Protein AF-D8LWT4-F1 (afdb_monomer_lite)

Radius of gyration: 42.34 Å; chains: 1; bounding box: 99×81×114 Å

Sequence (234 aa):
MARPVEESMKFSLQSVKISTQIRKKMIDSAYLDNANLTSVTLTPNSRRPLVSTQPYGYVRDTSGLRSLAHHFELYFNRMNKLQESYIELQKQLKDEQQQVKSVSDCEVELRICFDSVPQIFFDSDFDLSDPVMFSVVLDPNEHFKVVSYKLTGYLDLVEVCLNEQISIQSDSLFAAIKQLQEFQVHVSETLQAIHGLSGSMQAIQSRHTIPPLLIPVYLRRIQNLRKVQKIVLF

Foldseek 3Di:
DDDDDDDDDDDDDDDDDDDPVVVVVVVPDPPCVPPPPPPPPPDPPPPDDDDDPDPDDDPPCCVVVVVVVVVVVVVVVVVVVVVVVVVVVVVVVVVVVVVPDPPVVLVVVLVVLVVLDPCLVVDPPDDCVPPVSVCVLDVVPDDPVVSVVVVVVNVVSVVVSVVSVCVSVVVVVVVVVVVVVVVVVVVVVVVVVVVVVVVVVVVCCVPPPVVVVCVVVVVVVVVVVVVVVVVVVD

Structure (mmCIF, N/CA/C/O backbone):
data_AF-D8LWT4-F1
#
_entry.id   AF-D8LWT4-F1
#
loop_
_atom_site.group_PDB
_atom_site.id
_atom_site.type_symbol
_atom_site.label_atom_id
_atom_site.label_alt_id
_atom_site.label_comp_id
_atom_site.label_asym_id
_atom_site.label_entity_id
_atom_site.label_seq_id
_atom_site.pdbx_PDB_ins_code
_atom_site.Cartn_x
_atom_site.Cartn_y
_atom_site.Cartn_z
_atom_site.occupancy
_atom_site.B_iso_or_equiv
_atom_site.auth_seq_id
_atom_site.auth_comp_id
_atom_site.auth_asym_id
_atom_site.auth_atom_id
_atom_site.pdbx_PDB_model_num
ATOM 1 N N . MET A 1 1 ? 48.916 58.985 45.952 1.00 39.97 1 MET A N 1
ATOM 2 C CA . MET A 1 1 ? 48.841 57.793 45.081 1.00 39.97 1 MET A CA 1
ATOM 3 C C . MET A 1 1 ? 47.532 57.074 45.363 1.00 39.97 1 MET A C 1
ATOM 5 O O . MET A 1 1 ? 47.392 56.513 46.439 1.00 39.97 1 MET A O 1
ATOM 9 N N . ALA A 1 2 ? 46.570 57.144 44.444 1.00 34.03 2 ALA A N 1
ATOM 10 C CA . ALA A 1 2 ? 45.296 56.429 44.526 1.00 34.03 2 ALA A CA 1
ATOM 11 C C . ALA A 1 2 ? 44.897 56.009 43.101 1.00 34.03 2 ALA A C 1
ATOM 13 O O . ALA A 1 2 ? 44.958 56.830 42.187 1.00 34.03 2 ALA A O 1
ATOM 14 N N . ARG A 1 3 ? 44.603 54.717 42.909 1.00 39.31 3 ARG A N 1
ATOM 15 C CA . ARG A 1 3 ? 44.255 54.097 41.618 1.00 39.31 3 ARG A CA 1
ATOM 16 C C . ARG A 1 3 ? 42.798 54.422 41.236 1.00 39.31 3 ARG A C 1
ATOM 18 O O . ARG A 1 3 ? 41.966 54.448 42.142 1.00 39.31 3 ARG A O 1
ATOM 25 N N . PRO A 1 4 ? 42.470 54.622 39.947 1.00 43.41 4 PRO A N 1
ATOM 26 C CA . PRO A 1 4 ? 41.089 54.768 39.501 1.00 43.41 4 PRO A CA 1
ATOM 27 C C . PRO A 1 4 ? 40.383 53.410 39.349 1.00 43.41 4 PRO A C 1
ATOM 29 O O . PRO A 1 4 ? 41.008 52.381 39.098 1.00 43.41 4 PRO A O 1
ATOM 32 N N . VAL A 1 5 ? 39.072 53.465 39.570 1.00 44.38 5 VAL A N 1
ATOM 33 C CA . VAL A 1 5 ? 38.091 52.383 39.723 1.00 44.38 5 VAL A CA 1
ATOM 34 C C . VAL A 1 5 ? 37.652 51.831 38.360 1.00 44.38 5 VAL A C 1
ATOM 36 O O . VAL A 1 5 ? 37.456 52.594 37.420 1.00 44.38 5 VAL A O 1
ATOM 39 N N . GLU A 1 6 ? 37.506 50.507 38.285 1.00 40.56 6 GLU A N 1
ATOM 40 C CA . GLU A 1 6 ? 37.123 49.720 37.105 1.00 40.56 6 GLU A CA 1
ATOM 41 C C . GLU A 1 6 ? 35.710 50.044 36.581 1.00 40.56 6 GLU A C 1
ATOM 43 O O . GLU A 1 6 ? 34.744 50.156 37.340 1.00 40.56 6 GLU A O 1
ATOM 48 N N . GLU A 1 7 ? 35.594 50.152 35.255 1.00 39.69 7 GLU A N 1
ATOM 49 C CA . GLU A 1 7 ? 34.345 50.317 34.510 1.00 39.69 7 GLU A CA 1
ATOM 50 C C . GLU A 1 7 ? 33.496 49.036 34.549 1.00 39.69 7 GLU A C 1
ATOM 52 O O . GLU A 1 7 ? 33.887 47.972 34.067 1.00 39.69 7 GLU A O 1
ATOM 57 N N . SER A 1 8 ? 32.280 49.137 35.085 1.00 38.94 8 SER A N 1
ATOM 58 C CA . SER A 1 8 ? 31.288 48.063 35.060 1.00 38.94 8 SER A CA 1
ATOM 59 C C . SER A 1 8 ? 30.685 47.888 33.656 1.00 38.94 8 SER A C 1
ATOM 61 O O . SER A 1 8 ? 29.941 48.756 33.189 1.00 38.94 8 SER A O 1
ATOM 63 N N . MET A 1 9 ? 30.929 46.749 33.003 1.00 37.34 9 MET A N 1
ATOM 64 C CA . MET A 1 9 ? 30.246 46.368 31.758 1.00 37.34 9 MET A CA 1
ATOM 65 C C . MET A 1 9 ? 28.784 45.982 32.038 1.00 37.34 9 MET A C 1
ATOM 67 O O . MET A 1 9 ? 28.503 44.977 32.692 1.00 37.34 9 MET A O 1
ATOM 71 N N . LYS A 1 10 ? 27.832 46.771 31.524 1.00 37.59 10 LYS A N 1
ATOM 72 C CA . LYS A 1 10 ? 26.397 46.444 31.525 1.00 37.59 10 LYS A CA 1
ATOM 73 C C . LYS A 1 10 ? 26.066 45.546 30.329 1.00 37.59 10 LYS A C 1
ATOM 75 O O . LYS A 1 10 ? 26.110 46.005 29.193 1.00 37.59 10 LYS A O 1
ATOM 80 N N . PHE A 1 11 ? 25.673 44.299 30.579 1.00 35.16 11 PHE A N 1
ATOM 81 C CA . PHE A 1 11 ? 25.068 43.435 29.560 1.00 35.16 11 PHE A CA 1
ATOM 82 C C . PHE A 1 11 ? 23.552 43.666 29.516 1.00 35.16 11 PHE A C 1
ATOM 84 O O . PHE A 1 11 ? 22.863 43.486 30.519 1.00 35.16 11 PHE A O 1
ATOM 91 N N . SER A 1 12 ? 23.034 44.068 28.354 1.00 39.91 12 SER A N 1
ATOM 92 C CA . SER A 1 12 ? 21.597 44.142 28.072 1.00 39.91 12 SER A CA 1
ATOM 93 C C . SER A 1 12 ? 21.190 42.905 27.272 1.00 39.91 12 SER A C 1
ATOM 95 O O . SER A 1 12 ? 21.739 42.664 26.198 1.00 39.91 12 SER A O 1
ATOM 97 N N . LEU A 1 13 ? 20.255 42.105 27.792 1.00 38.66 13 LEU A N 1
ATOM 98 C CA . LEU A 1 13 ? 19.696 40.962 27.067 1.00 38.66 13 LEU A CA 1
ATOM 99 C C . LEU A 1 13 ? 18.684 41.466 26.034 1.00 38.66 13 LEU A C 1
ATOM 101 O O . LEU A 1 13 ? 17.652 42.043 26.379 1.00 38.66 13 LEU A O 1
ATOM 105 N N . GLN A 1 14 ? 18.976 41.233 24.758 1.00 42.47 14 GLN A N 1
ATOM 106 C CA . GLN A 1 14 ? 18.083 41.563 23.655 1.00 42.47 14 GLN A CA 1
ATOM 107 C C . GLN A 1 14 ? 16.906 40.573 23.647 1.00 42.47 14 GLN A C 1
ATOM 109 O O . GLN A 1 14 ? 17.087 39.367 23.498 1.00 42.47 14 GLN A O 1
ATOM 114 N N . SER A 1 15 ? 15.682 41.069 23.842 1.00 39.75 15 SER A N 1
ATOM 115 C CA . SER A 1 15 ? 14.471 40.242 23.828 1.00 39.75 15 SER A CA 1
ATOM 116 C C . SER A 1 15 ? 14.238 39.637 22.438 1.00 39.75 15 SER A C 1
ATOM 118 O O . SER A 1 15 ? 13.923 40.364 21.491 1.00 39.75 15 SER A O 1
ATOM 120 N N . VAL A 1 16 ? 14.338 38.313 22.313 1.00 41.22 16 VAL A N 1
ATOM 121 C CA . VAL A 1 16 ? 14.011 37.587 21.078 1.00 41.22 16 VAL A CA 1
ATOM 122 C C . VAL A 1 16 ? 12.494 37.396 21.008 1.00 41.22 16 VAL A C 1
ATOM 124 O O . VAL A 1 16 ? 11.896 36.703 21.833 1.00 41.22 16 VAL A O 1
ATOM 127 N N . LYS A 1 17 ? 11.835 38.039 20.038 1.00 43.12 17 LYS A N 1
ATOM 128 C CA . LYS A 1 17 ? 10.389 37.889 19.819 1.00 43.12 17 LYS A CA 1
ATOM 129 C C . LYS A 1 17 ? 10.117 36.589 19.059 1.00 43.12 17 LYS A C 1
ATOM 131 O O . LYS A 1 17 ? 10.300 36.525 17.849 1.00 43.12 17 LYS A O 1
ATOM 136 N N . ILE A 1 18 ? 9.654 35.559 19.765 1.00 46.94 18 ILE A N 1
ATOM 137 C CA . ILE A 1 18 ? 9.188 34.306 19.154 1.00 46.94 18 ILE A CA 1
ATOM 138 C C . ILE A 1 18 ? 7.880 34.577 18.394 1.00 46.94 18 ILE A C 1
ATOM 140 O O . ILE A 1 18 ? 6.922 35.102 18.971 1.00 46.94 18 ILE A O 1
ATOM 144 N N . SER A 1 19 ? 7.853 34.210 17.109 1.00 48.31 19 SER A N 1
ATOM 145 C CA . SER A 1 19 ? 6.703 34.366 16.210 1.00 48.31 19 SER A CA 1
ATOM 146 C C . SER A 1 19 ? 5.432 33.726 16.784 1.00 48.31 19 SER A C 1
ATOM 148 O O . SER A 1 19 ? 5.453 32.622 17.333 1.00 48.31 19 SER A O 1
ATOM 150 N N . THR A 1 20 ? 4.300 34.414 16.639 1.00 52.06 20 THR A N 1
ATOM 151 C CA . THR A 1 20 ? 2.986 34.001 17.162 1.00 52.06 20 THR A CA 1
ATOM 152 C C . THR A 1 20 ? 2.515 32.654 16.610 1.00 52.06 20 THR A C 1
ATOM 154 O O . THR A 1 20 ? 1.802 31.930 17.303 1.00 52.06 20 THR A O 1
ATOM 157 N N . GLN A 1 21 ? 2.973 32.264 15.417 1.00 45.38 21 GLN A N 1
ATOM 158 C CA . GLN A 1 21 ? 2.652 30.964 14.819 1.00 45.38 21 GLN A CA 1
ATOM 159 C C . GLN A 1 21 ? 3.308 29.784 15.553 1.00 45.38 21 GLN A C 1
ATOM 161 O O . GLN A 1 21 ? 2.683 28.739 15.728 1.00 45.38 21 GLN A O 1
ATOM 166 N N . ILE A 1 22 ? 4.532 29.968 16.056 1.00 50.88 22 ILE A N 1
ATOM 167 C CA . ILE A 1 22 ? 5.256 28.949 16.835 1.00 50.88 22 ILE A CA 1
ATOM 168 C C . ILE A 1 22 ? 4.557 28.733 18.182 1.00 50.88 22 ILE A C 1
ATOM 170 O O . ILE A 1 22 ? 4.429 27.607 18.658 1.00 50.88 22 ILE A O 1
ATOM 174 N N . ARG A 1 23 ? 4.030 29.816 18.766 1.00 46.50 23 ARG A N 1
ATOM 175 C CA . ARG A 1 23 ? 3.302 29.775 20.037 1.00 46.50 23 ARG A CA 1
ATOM 176 C C . ARG A 1 23 ? 2.010 28.957 19.945 1.00 46.50 23 ARG A C 1
ATOM 178 O O . ARG A 1 23 ? 1.682 28.267 20.898 1.00 46.50 23 ARG A O 1
ATOM 185 N N . LYS A 1 24 ? 1.310 29.005 18.805 1.00 51.78 24 LYS A N 1
ATOM 186 C CA . LYS A 1 24 ? 0.063 28.252 18.590 1.00 51.78 24 LYS A CA 1
ATOM 187 C C . LYS A 1 24 ? 0.328 26.748 18.435 1.00 51.78 24 LYS A C 1
ATOM 189 O O . LYS A 1 24 ? -0.312 25.950 19.101 1.00 51.78 24 LYS A O 1
ATOM 194 N N . LYS A 1 25 ? 1.367 26.370 17.677 1.00 54.91 25 LYS A N 1
ATOM 195 C CA . LYS A 1 25 ? 1.767 24.959 17.511 1.00 54.91 25 LYS A CA 1
ATOM 196 C C . LYS A 1 25 ? 2.266 24.280 18.793 1.00 54.91 25 LYS A C 1
ATOM 198 O O . LYS A 1 25 ? 2.104 23.074 18.911 1.00 54.91 25 LYS A O 1
ATOM 203 N N . MET A 1 26 ? 2.852 25.019 19.741 1.00 50.31 26 MET A N 1
ATOM 204 C CA . MET A 1 26 ? 3.238 24.447 21.043 1.00 50.31 26 MET A CA 1
ATOM 205 C C . MET A 1 26 ? 2.043 24.134 21.953 1.00 50.31 26 MET A C 1
ATOM 207 O O . MET A 1 26 ? 2.157 23.266 22.808 1.00 50.31 26 MET A O 1
ATOM 211 N N . ILE A 1 27 ? 0.916 24.831 21.789 1.00 54.88 27 ILE A N 1
ATOM 212 C CA . ILE A 1 27 ? -0.290 24.595 22.598 1.00 54.88 27 ILE A CA 1
ATOM 213 C C . ILE A 1 27 ? -1.020 23.336 22.111 1.00 54.88 27 ILE A C 1
ATOM 215 O O . ILE A 1 27 ? -1.546 22.587 22.925 1.00 54.88 27 ILE A O 1
ATOM 219 N N . ASP A 1 28 ? -0.986 23.070 20.803 1.00 51.44 28 ASP A N 1
ATOM 220 C CA . ASP A 1 28 ? -1.718 21.958 20.183 1.00 51.44 28 ASP A CA 1
ATOM 221 C C . ASP A 1 28 ? -0.936 20.624 20.188 1.00 51.44 28 ASP A C 1
ATOM 223 O O . ASP A 1 28 ? -1.435 19.604 19.711 1.00 51.44 28 ASP A O 1
ATOM 227 N N . SER A 1 29 ? 0.302 20.593 20.704 1.00 46.53 29 SER A N 1
ATOM 228 C CA . SER A 1 29 ? 1.081 19.354 20.787 1.00 46.53 29 SER A CA 1
ATOM 229 C C . SER A 1 29 ? 0.706 18.548 22.035 1.00 46.53 29 SER A C 1
ATOM 231 O O . SER A 1 29 ? 1.056 18.933 23.151 1.00 46.53 29 SER A O 1
ATOM 233 N N . ALA A 1 30 ? 0.097 17.376 21.831 1.00 50.59 30 ALA A N 1
ATOM 234 C CA . ALA A 1 30 ? -0.268 16.381 22.855 1.00 50.59 30 ALA A CA 1
ATOM 235 C C . ALA A 1 30 ? 0.913 15.834 23.699 1.00 50.59 30 ALA A C 1
ATOM 237 O O . ALA A 1 30 ? 0.740 14.964 24.547 1.00 50.59 30 ALA A O 1
ATOM 238 N N . TYR A 1 31 ? 2.130 16.347 23.493 1.00 44.38 31 TYR A N 1
ATOM 239 C CA . TYR A 1 31 ? 3.298 16.059 24.323 1.00 44.38 31 TYR A CA 1
ATOM 240 C C . TYR A 1 31 ? 3.256 16.747 25.696 1.00 44.38 31 TYR A C 1
ATOM 242 O O . TYR A 1 31 ? 3.994 16.336 26.591 1.00 44.38 31 TYR A O 1
ATOM 250 N N . LEU A 1 32 ? 2.410 17.769 25.888 1.00 45.62 32 LEU A N 1
ATOM 251 C CA . LEU A 1 32 ? 2.310 18.484 27.166 1.00 45.62 32 LEU A CA 1
ATOM 252 C C . LEU A 1 32 ? 1.364 17.833 28.187 1.00 45.62 32 LEU A C 1
ATOM 254 O O . LEU A 1 32 ? 1.489 18.138 29.370 1.00 45.62 32 LEU A O 1
ATOM 258 N N . ASP A 1 33 ? 0.502 16.892 27.786 1.00 46.28 33 ASP A N 1
ATOM 259 C CA . ASP A 1 33 ? -0.473 16.274 28.705 1.00 46.28 33 ASP A CA 1
ATOM 260 C C . ASP A 1 33 ? 0.166 15.304 29.717 1.00 46.28 33 ASP A C 1
ATOM 262 O O . ASP A 1 33 ? -0.390 15.066 30.787 1.00 46.28 33 ASP A O 1
ATOM 266 N N . ASN A 1 34 ? 1.368 14.788 29.432 1.00 43.91 34 ASN A N 1
ATOM 267 C CA . ASN A 1 3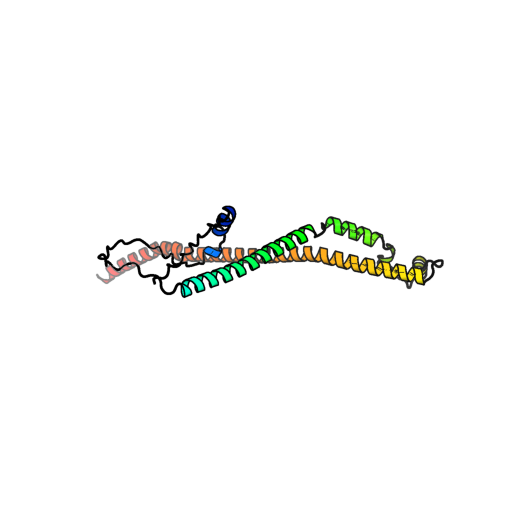4 ? 2.100 13.880 30.330 1.00 43.91 34 ASN A CA 1
ATOM 268 C C . ASN A 1 34 ? 3.204 14.570 31.140 1.00 43.91 34 ASN A C 1
ATOM 270 O O . ASN A 1 34 ? 3.885 13.932 31.950 1.00 43.91 34 ASN A O 1
ATOM 274 N N . ALA A 1 35 ? 3.388 15.876 30.957 1.00 41.78 35 ALA A N 1
ATOM 275 C CA . ALA A 1 35 ? 4.252 16.649 31.821 1.00 41.78 35 ALA A CA 1
ATOM 276 C C . ALA A 1 35 ? 3.461 16.977 33.094 1.00 41.78 35 ALA A C 1
ATOM 278 O O . ALA A 1 35 ? 2.808 18.014 33.183 1.00 41.78 35 ALA A O 1
ATOM 279 N N . ASN A 1 36 ? 3.550 16.102 34.104 1.00 44.69 36 ASN A N 1
ATOM 280 C CA . ASN A 1 36 ? 3.322 16.466 35.506 1.00 44.69 36 ASN A CA 1
ATOM 281 C C . ASN A 1 36 ? 4.365 17.526 35.913 1.00 44.69 36 ASN A C 1
ATOM 283 O O . ASN A 1 36 ? 5.291 17.286 36.684 1.00 44.69 36 ASN A O 1
ATOM 287 N N . LEU A 1 37 ? 4.233 18.721 35.345 1.00 42.53 37 LEU A N 1
ATOM 288 C CA . LEU A 1 37 ? 4.826 19.938 35.838 1.00 42.53 37 LEU A CA 1
ATOM 289 C C . LEU A 1 37 ? 3.993 20.281 37.061 1.00 42.53 37 LEU A C 1
ATOM 291 O O . LEU A 1 37 ? 2.916 20.863 36.953 1.00 42.53 37 LEU A O 1
ATOM 295 N N . THR A 1 38 ? 4.487 19.917 38.242 1.00 41.97 38 THR A N 1
ATOM 296 C CA . THR A 1 38 ? 4.187 20.685 39.448 1.00 41.97 38 THR A CA 1
ATOM 297 C C . THR A 1 38 ? 4.452 22.147 39.111 1.00 41.97 38 THR A C 1
ATOM 299 O O . THR A 1 38 ? 5.597 22.600 39.107 1.00 41.97 38 THR A O 1
ATOM 302 N N . SER A 1 39 ? 3.395 22.872 38.754 1.00 38.03 39 SER A N 1
ATOM 303 C CA . SER A 1 39 ? 3.413 24.312 38.616 1.00 38.03 39 SER A CA 1
ATOM 304 C C . SER A 1 39 ? 3.806 24.853 39.982 1.00 38.03 39 SER A C 1
ATOM 306 O O . SER A 1 39 ? 3.006 24.831 40.920 1.00 38.03 39 SER A O 1
ATOM 308 N N . VAL A 1 40 ? 5.056 25.288 40.135 1.00 35.81 40 VAL A N 1
ATOM 309 C CA . VAL A 1 40 ? 5.461 26.059 41.310 1.00 35.81 40 VAL A CA 1
ATOM 310 C C . VAL A 1 40 ? 4.854 27.445 41.134 1.00 35.81 40 VAL A C 1
ATOM 312 O O . VAL A 1 40 ? 5.479 28.386 40.653 1.00 35.81 40 VAL A O 1
ATOM 315 N N . THR A 1 41 ? 3.573 27.544 41.474 1.00 34.94 41 THR A N 1
ATOM 316 C CA . THR A 1 41 ? 2.862 28.805 41.604 1.00 34.94 41 THR A CA 1
ATOM 317 C C . THR A 1 41 ? 3.422 29.479 42.849 1.00 34.94 41 THR A C 1
ATOM 319 O O . THR A 1 41 ? 3.070 29.119 43.971 1.00 34.94 41 THR A O 1
ATOM 322 N N . LEU A 1 42 ? 4.336 30.436 42.674 1.00 34.25 42 LEU A N 1
ATOM 323 C CA . LEU A 1 42 ? 4.762 31.315 43.762 1.00 34.25 42 LEU A CA 1
ATOM 324 C C . LEU A 1 42 ? 3.585 32.227 44.125 1.00 34.25 42 LEU A C 1
ATOM 326 O O . LEU A 1 42 ? 3.457 33.343 43.629 1.00 34.25 42 LEU A O 1
ATOM 330 N N . THR A 1 43 ? 2.686 31.739 44.976 1.00 36.50 43 THR A N 1
ATOM 331 C CA . THR A 1 43 ? 1.685 32.579 45.633 1.00 36.50 43 THR A CA 1
ATOM 332 C C . THR A 1 43 ? 2.421 33.560 46.551 1.00 36.50 43 THR A C 1
ATOM 334 O O . THR A 1 43 ? 3.164 33.101 47.428 1.00 36.50 43 THR A O 1
ATOM 337 N N . PRO A 1 44 ? 2.243 34.886 46.416 1.00 37.69 44 PRO A N 1
ATOM 338 C CA . PRO A 1 44 ? 2.896 35.840 47.295 1.00 37.69 44 PRO A CA 1
ATOM 339 C C . PRO A 1 44 ? 2.126 35.882 48.618 1.00 37.69 44 PRO A C 1
ATOM 341 O O . PRO A 1 44 ? 1.310 36.767 48.860 1.00 37.69 44 PRO A O 1
ATOM 344 N N . ASN A 1 45 ? 2.370 34.917 49.504 1.00 32.94 45 ASN A N 1
ATOM 345 C CA . ASN A 1 45 ? 1.944 35.039 50.893 1.00 32.94 45 ASN A CA 1
ATOM 346 C C . ASN A 1 45 ? 2.893 36.013 51.593 1.00 32.94 45 ASN A C 1
ATOM 348 O O . ASN A 1 45 ? 3.926 35.634 52.142 1.00 32.94 45 ASN A O 1
ATOM 352 N N . SER A 1 46 ? 2.529 37.293 51.551 1.00 42.41 46 SER A N 1
ATOM 353 C CA . SER A 1 46 ? 3.191 38.367 52.283 1.00 42.41 46 SER A CA 1
ATOM 354 C C . SER A 1 46 ? 2.983 38.196 53.795 1.00 42.41 46 SER A C 1
ATOM 356 O O . SER A 1 46 ? 2.183 38.897 54.414 1.00 42.41 46 SER A O 1
ATOM 358 N N . ARG A 1 47 ? 3.739 37.290 54.424 1.00 41.12 47 ARG A N 1
ATOM 359 C CA . ARG A 1 47 ? 4.095 37.439 55.839 1.00 41.12 47 ARG A CA 1
ATOM 360 C C . ARG A 1 47 ? 5.295 38.368 55.893 1.00 41.12 47 ARG A C 1
ATOM 362 O O . ARG A 1 47 ? 6.381 37.978 55.486 1.00 41.12 47 ARG A O 1
ATOM 369 N N . ARG A 1 48 ? 5.067 39.601 56.356 1.00 44.28 48 ARG A N 1
ATOM 370 C CA . ARG A 1 48 ? 6.111 40.606 56.602 1.00 44.28 48 ARG A CA 1
ATOM 371 C C . ARG A 1 48 ? 7.239 39.977 57.431 1.00 44.28 48 ARG A C 1
ATOM 373 O O . ARG A 1 48 ? 6.992 39.669 58.598 1.00 44.28 48 ARG A O 1
ATOM 380 N N . PRO A 1 49 ? 8.456 39.816 56.893 1.00 35.34 49 PRO A N 1
ATOM 381 C CA . PRO A 1 49 ? 9.622 39.608 57.721 1.00 35.34 49 PRO A CA 1
ATOM 382 C C . PRO A 1 49 ? 10.100 40.981 58.187 1.00 35.34 49 PRO A C 1
ATOM 384 O O . PRO A 1 49 ? 10.141 41.949 57.426 1.00 35.34 49 PRO A O 1
ATOM 387 N N . LEU A 1 50 ? 10.428 41.050 59.469 1.00 36.25 50 LEU A N 1
ATOM 388 C CA . LEU A 1 50 ? 11.118 42.159 60.104 1.00 36.25 50 LEU A CA 1
ATOM 389 C C . LEU A 1 50 ? 12.324 42.566 59.239 1.00 36.25 50 LEU A C 1
ATOM 391 O O . LEU A 1 50 ? 13.139 41.718 58.873 1.00 36.25 50 LEU A O 1
ATOM 395 N N . VAL A 1 51 ? 12.397 43.847 58.876 1.00 36.47 51 VAL A N 1
ATOM 396 C CA . VAL A 1 51 ? 13.457 44.416 58.038 1.00 36.47 51 VAL A CA 1
ATOM 397 C C . VAL A 1 51 ? 14.803 44.179 58.723 1.00 36.47 51 VAL A C 1
ATOM 399 O O . VAL A 1 51 ? 15.133 44.836 59.705 1.00 36.47 51 VAL A O 1
ATOM 402 N N . SER A 1 52 ? 15.569 43.218 58.209 1.00 38.50 52 SER A N 1
ATOM 403 C CA . SER A 1 52 ? 16.996 43.116 58.485 1.00 38.50 52 SER A CA 1
ATOM 404 C C . SER A 1 52 ? 17.706 44.063 57.530 1.00 38.50 52 SER A C 1
ATOM 406 O O . SER A 1 52 ? 17.732 43.847 56.319 1.00 38.50 52 SER A O 1
ATOM 408 N N . THR A 1 53 ? 18.230 45.151 58.081 1.00 42.41 53 THR A N 1
ATOM 409 C CA . THR A 1 53 ? 19.010 46.181 57.389 1.00 42.41 53 THR A CA 1
ATOM 410 C C . THR A 1 53 ? 20.410 45.654 57.056 1.00 42.41 53 THR A C 1
ATOM 412 O O . THR A 1 53 ? 21.412 46.158 57.554 1.00 42.41 53 THR A O 1
ATOM 415 N N . GLN A 1 54 ? 20.490 44.601 56.245 1.00 39.28 54 GLN A N 1
ATOM 416 C CA . GLN A 1 54 ? 21.745 44.109 55.681 1.00 39.28 54 GLN A CA 1
ATOM 417 C C . GLN A 1 54 ? 21.798 44.530 54.205 1.00 39.28 54 GLN A C 1
ATOM 419 O O . GLN A 1 54 ? 20.854 44.246 53.462 1.00 39.28 54 GLN A O 1
ATOM 424 N N . PRO A 1 55 ? 22.848 45.246 53.761 1.00 37.47 55 PRO A N 1
ATOM 425 C CA . PRO A 1 55 ? 22.980 45.640 52.365 1.00 37.47 55 PRO A CA 1
ATOM 426 C C . PRO A 1 55 ? 23.040 44.385 51.491 1.00 37.47 55 PRO A C 1
ATOM 428 O O . PRO A 1 55 ? 23.690 43.407 51.857 1.00 37.47 55 PRO A O 1
ATOM 431 N N . TYR A 1 56 ? 22.334 44.420 50.356 1.00 36.38 56 TYR A N 1
ATOM 432 C CA . TYR A 1 56 ? 22.284 43.348 49.362 1.00 36.38 56 TYR A CA 1
ATOM 433 C C . TYR A 1 56 ? 23.660 42.695 49.184 1.00 36.38 56 TYR A C 1
ATOM 435 O O . TYR A 1 56 ? 24.604 43.318 48.693 1.00 36.38 56 TYR A O 1
ATOM 443 N N . GLY A 1 57 ? 23.770 41.432 49.597 1.00 38.16 57 GLY A N 1
ATOM 444 C CA . GLY A 1 57 ? 24.942 40.620 49.320 1.00 38.16 57 GLY A CA 1
ATOM 445 C C . GLY A 1 57 ? 25.093 40.468 47.811 1.00 38.16 57 GLY A C 1
ATOM 446 O O . GLY A 1 57 ? 24.180 40.004 47.131 1.00 38.16 57 GLY A O 1
ATOM 447 N N . TYR A 1 58 ? 26.251 40.862 47.287 1.00 48.72 58 TYR A N 1
ATOM 448 C CA . TYR A 1 58 ? 26.683 40.462 45.955 1.00 48.72 58 TYR A CA 1
ATOM 449 C C . TYR A 1 58 ? 26.654 38.931 45.884 1.00 48.72 58 TYR A C 1
ATOM 451 O O . TYR A 1 58 ? 27.275 38.265 46.716 1.00 48.72 58 TYR A O 1
ATOM 459 N N . VAL A 1 59 ? 25.935 38.375 44.902 1.00 46.12 59 VAL A N 1
ATOM 460 C CA . VAL A 1 59 ? 25.983 36.942 44.583 1.00 46.12 59 VAL A CA 1
ATOM 461 C C . VAL A 1 59 ? 27.424 36.628 44.192 1.00 46.12 59 VAL A C 1
ATOM 463 O O . VAL A 1 59 ? 27.856 36.960 43.090 1.00 46.12 59 VAL A O 1
ATOM 466 N N . ARG A 1 60 ? 28.195 36.072 45.132 1.00 53.41 60 ARG A N 1
ATOM 467 C CA . ARG A 1 60 ? 29.640 35.878 44.967 1.00 53.41 60 ARG A CA 1
ATOM 468 C C . ARG A 1 60 ? 29.991 34.848 43.901 1.00 53.41 60 ARG A C 1
ATOM 470 O O . ARG A 1 60 ? 31.019 35.009 43.259 1.00 53.41 60 ARG A O 1
ATOM 477 N N . ASP A 1 61 ? 29.100 33.899 43.626 1.00 53.88 61 ASP A N 1
ATOM 478 C CA . ASP A 1 61 ? 29.364 32.819 42.679 1.00 53.88 61 ASP A CA 1
ATOM 479 C C . ASP A 1 61 ? 28.284 32.761 41.594 1.00 53.88 61 ASP A C 1
ATOM 481 O O . ASP A 1 61 ? 27.359 31.953 41.606 1.00 53.88 61 ASP A O 1
ATOM 485 N N . THR A 1 62 ? 28.421 33.636 40.595 1.00 57.25 62 THR A N 1
ATOM 486 C CA . THR A 1 62 ? 27.658 33.543 39.336 1.00 57.25 62 THR A CA 1
ATOM 487 C C . THR A 1 62 ? 28.102 32.356 38.476 1.00 57.25 62 THR A C 1
ATOM 489 O O . THR A 1 62 ? 27.480 32.075 37.456 1.00 57.25 62 THR A O 1
ATOM 492 N N . SER A 1 63 ? 29.151 31.635 38.888 1.00 61.72 63 SER A N 1
ATOM 493 C CA . SER A 1 63 ? 29.709 30.466 38.204 1.00 61.72 63 SER A CA 1
ATOM 494 C C . SER A 1 63 ? 28.685 29.343 38.034 1.00 61.72 63 SER A C 1
ATOM 496 O O . SER A 1 63 ? 28.589 28.782 36.947 1.00 61.72 63 SER A O 1
ATOM 498 N N . GLY A 1 64 ? 27.863 29.064 39.051 1.00 68.31 64 GLY A N 1
ATOM 499 C CA . GLY A 1 64 ? 26.805 28.050 38.979 1.00 68.31 64 GLY A CA 1
ATOM 500 C C . GLY A 1 64 ? 25.673 28.438 38.025 1.00 68.31 64 GLY A C 1
ATOM 501 O O . GLY A 1 64 ? 25.251 27.630 37.202 1.00 68.31 64 GLY A O 1
ATOM 502 N N . LEU A 1 65 ? 25.234 29.701 38.067 1.00 68.19 65 LEU A N 1
ATOM 503 C CA . LEU A 1 65 ? 24.222 30.230 37.142 1.00 68.19 65 LEU A CA 1
ATOM 504 C C . LEU A 1 65 ? 24.750 30.323 35.706 1.00 68.19 65 LEU A C 1
ATOM 506 O O . LEU A 1 65 ? 24.015 30.042 34.765 1.00 68.19 65 LEU A O 1
ATOM 510 N N . ARG A 1 66 ? 26.031 30.665 35.530 1.00 69.44 66 ARG A N 1
ATOM 511 C CA . ARG A 1 66 ? 26.714 30.687 34.231 1.00 69.44 66 ARG A CA 1
ATOM 512 C C . ARG A 1 66 ? 26.900 29.273 33.676 1.00 69.44 66 ARG A C 1
ATOM 514 O O . ARG A 1 66 ? 26.697 29.076 32.486 1.00 69.44 66 ARG A O 1
ATOM 521 N N . SER A 1 67 ? 27.216 28.297 34.526 1.00 77.88 67 SER A N 1
ATOM 522 C CA . SER A 1 67 ? 27.299 26.877 34.162 1.00 77.88 67 SER A CA 1
ATOM 523 C C . SER A 1 67 ? 25.935 26.321 33.740 1.00 77.88 67 SER A C 1
ATOM 525 O O . SER A 1 67 ? 25.816 25.676 32.701 1.00 77.88 67 SER A O 1
ATOM 527 N N . LEU A 1 68 ? 24.876 26.652 34.484 1.00 83.56 68 LEU A N 1
ATOM 528 C CA . LEU A 1 68 ? 23.509 26.269 34.136 1.00 83.56 68 LEU A CA 1
ATOM 529 C C . LEU A 1 68 ? 23.043 26.929 32.828 1.00 83.56 68 LEU A C 1
ATOM 531 O O . LEU A 1 68 ? 22.487 26.254 31.965 1.00 83.56 68 LEU A O 1
ATOM 535 N N . ALA A 1 69 ? 23.309 28.227 32.652 1.00 80.12 69 ALA A N 1
ATOM 536 C CA . ALA A 1 69 ? 23.021 28.940 31.408 1.00 80.12 69 ALA A CA 1
ATOM 537 C C . ALA A 1 69 ? 23.765 28.320 30.216 1.00 80.12 69 ALA A C 1
ATOM 539 O O . ALA A 1 69 ? 23.165 28.106 29.167 1.00 80.12 69 ALA A O 1
ATOM 540 N N . HIS A 1 70 ? 25.033 27.949 30.406 1.00 83.31 70 HIS A N 1
ATOM 541 C CA . HIS A 1 70 ? 25.829 27.266 29.392 1.00 83.31 70 HIS A CA 1
ATOM 542 C C . HIS A 1 70 ? 25.260 25.882 29.044 1.00 83.31 70 HIS A C 1
ATOM 544 O O . HIS A 1 70 ? 25.200 25.512 27.874 1.00 83.31 70 HIS A O 1
ATOM 550 N N . HIS A 1 71 ? 24.772 25.124 30.031 1.00 81.62 71 HIS A N 1
ATOM 551 C CA . HIS A 1 71 ? 24.132 23.836 29.768 1.00 81.62 71 HIS A CA 1
ATOM 552 C C . HIS A 1 71 ? 22.838 23.981 28.953 1.00 81.62 71 HIS A C 1
ATOM 554 O O . HIS A 1 71 ? 22.616 23.215 28.013 1.00 81.62 71 HIS A O 1
ATOM 560 N N . PHE A 1 72 ? 22.018 24.995 29.255 1.00 90.00 72 PHE A N 1
ATOM 561 C CA . PHE A 1 72 ? 20.833 25.308 28.455 1.00 90.00 72 PHE A CA 1
ATOM 562 C C . PHE A 1 72 ? 21.190 25.752 27.038 1.00 90.00 72 PHE A C 1
ATOM 564 O O . PHE A 1 72 ? 20.544 25.321 26.090 1.00 90.00 72 PHE A O 1
ATOM 571 N N . GLU A 1 73 ? 22.235 26.557 26.870 1.00 90.00 73 GLU A N 1
ATOM 572 C CA . GLU A 1 73 ? 22.720 26.982 25.557 1.00 90.00 73 GLU A CA 1
ATOM 573 C C . GLU A 1 73 ? 23.176 25.788 24.702 1.00 90.00 73 GLU A C 1
ATOM 575 O O . GLU A 1 73 ? 22.789 25.667 23.539 1.00 90.00 73 GLU A O 1
ATOM 580 N N . LEU A 1 74 ? 23.907 24.838 25.295 1.00 87.31 74 LEU A N 1
ATOM 581 C CA . LEU A 1 74 ? 24.284 23.585 24.634 1.00 87.31 74 LEU A CA 1
ATOM 582 C C . LEU A 1 74 ? 23.063 22.729 24.267 1.00 87.31 74 LEU A C 1
ATOM 584 O O . LEU A 1 74 ? 23.008 22.177 23.166 1.00 87.31 74 LEU A O 1
ATOM 588 N N . TYR A 1 75 ? 22.077 22.628 25.163 1.00 90.75 75 TYR A N 1
ATOM 589 C CA . TYR A 1 75 ? 20.825 21.926 24.888 1.00 90.75 75 TYR A CA 1
ATOM 590 C C . TYR A 1 75 ? 20.063 22.576 23.730 1.00 90.75 75 TYR A C 1
ATOM 592 O O . TYR A 1 75 ? 19.682 21.880 22.791 1.00 90.75 75 TYR A O 1
ATOM 600 N N . PHE A 1 76 ? 19.890 23.900 23.744 1.00 92.62 76 PHE A N 1
ATOM 601 C CA . PHE A 1 76 ? 19.199 24.619 22.677 1.00 92.62 76 PHE A CA 1
ATOM 602 C C . PHE A 1 76 ? 19.920 24.478 21.342 1.00 92.62 76 PHE A C 1
ATOM 604 O O . PHE A 1 76 ? 19.267 24.183 20.350 1.00 92.62 76 PHE A O 1
ATOM 611 N N . ASN A 1 77 ? 21.249 24.585 21.306 1.00 91.62 77 ASN A N 1
ATOM 612 C CA . ASN A 1 77 ? 22.012 24.366 20.077 1.00 91.62 77 ASN A CA 1
ATOM 613 C C . ASN A 1 77 ? 21.834 22.942 19.536 1.00 91.62 77 ASN A C 1
ATOM 615 O O . ASN A 1 77 ? 21.627 22.755 18.337 1.00 91.62 77 ASN A O 1
ATOM 619 N N . ARG A 1 78 ? 21.846 21.929 20.413 1.00 91.94 78 ARG A N 1
ATOM 620 C CA . ARG A 1 78 ? 21.584 20.539 20.018 1.00 91.94 78 ARG A CA 1
ATOM 621 C C . ARG A 1 78 ? 20.163 20.358 19.483 1.00 91.94 78 ARG A C 1
ATOM 623 O O . ARG A 1 78 ? 19.987 19.709 18.455 1.00 91.94 78 ARG A O 1
ATOM 630 N N . MET A 1 79 ? 19.169 20.922 20.164 1.00 88.62 79 MET A N 1
ATOM 631 C CA . MET A 1 79 ? 17.764 20.831 19.764 1.00 88.62 79 MET A CA 1
ATOM 632 C C . MET A 1 79 ? 17.484 21.591 18.469 1.00 88.62 79 MET A C 1
ATOM 634 O O . MET A 1 79 ? 16.758 21.084 17.623 1.00 88.62 79 MET A O 1
ATOM 638 N N . ASN A 1 80 ? 18.104 22.754 18.275 1.00 92.56 80 ASN A N 1
ATOM 639 C CA . ASN A 1 80 ? 17.998 23.525 17.041 1.00 92.56 80 ASN A CA 1
ATOM 640 C C . ASN A 1 80 ? 18.607 22.755 15.870 1.00 92.56 80 ASN A C 1
ATOM 642 O O . ASN A 1 80 ? 17.948 22.619 14.849 1.00 92.56 80 ASN A O 1
ATOM 646 N N . LYS A 1 81 ? 19.791 22.152 16.046 1.00 91.44 81 LYS A N 1
ATOM 647 C CA . LYS A 1 81 ? 20.411 21.308 15.015 1.00 91.44 81 LYS A CA 1
ATOM 648 C C . LYS A 1 81 ? 19.538 20.101 14.651 1.00 91.44 81 LYS A C 1
ATOM 650 O O . LYS A 1 81 ? 19.396 19.766 13.480 1.00 91.44 81 LYS A O 1
ATOM 655 N N . LEU A 1 82 ? 18.933 19.455 15.650 1.00 90.25 82 LEU A N 1
ATOM 656 C CA . LEU A 1 82 ? 17.965 18.374 15.431 1.00 90.25 82 LEU A CA 1
ATOM 657 C C . LEU A 1 82 ? 16.738 18.871 14.659 1.00 90.25 82 LEU A C 1
ATOM 659 O O . LEU A 1 82 ? 16.299 18.220 13.715 1.00 90.25 82 LEU A O 1
ATOM 663 N N . GLN A 1 83 ? 16.208 20.035 15.020 1.00 89.19 83 GLN A N 1
ATOM 664 C CA . GLN A 1 83 ? 15.050 20.614 14.353 1.00 89.19 83 GLN A CA 1
ATOM 665 C C . GLN A 1 83 ? 15.353 21.029 12.910 1.00 89.19 83 GLN A C 1
ATOM 667 O O . GLN A 1 83 ? 14.537 20.773 12.031 1.00 89.19 83 GLN A O 1
ATOM 672 N N . GLU A 1 84 ? 16.520 21.616 12.653 1.00 91.94 84 GLU A N 1
ATOM 673 C CA . GLU A 1 84 ? 16.998 21.916 11.301 1.00 91.94 84 GLU A CA 1
ATOM 674 C C . GLU A 1 84 ? 17.102 20.633 10.477 1.00 91.94 84 GLU A C 1
ATOM 676 O O . GLU A 1 84 ? 16.494 20.559 9.413 1.00 91.94 84 GLU A O 1
ATOM 681 N N . SER A 1 85 ? 17.727 19.579 11.017 1.00 88.81 85 SER A N 1
ATOM 682 C CA . SER A 1 85 ? 17.815 18.287 10.322 1.00 88.81 85 SER A CA 1
ATOM 683 C C . SER A 1 85 ? 16.444 17.661 10.043 1.00 88.81 85 SER A C 1
ATOM 685 O O . SER A 1 85 ? 16.225 17.091 8.981 1.00 88.81 85 SER A O 1
ATOM 687 N N . TYR A 1 86 ? 15.479 17.807 10.956 1.00 90.12 86 TYR A N 1
ATOM 688 C CA . TYR A 1 86 ? 14.111 17.336 10.740 1.00 90.12 86 TYR A CA 1
ATOM 689 C C . TYR A 1 86 ? 13.404 18.123 9.632 1.00 90.12 86 TYR A C 1
ATOM 691 O O . TYR A 1 86 ? 12.701 17.540 8.810 1.00 90.12 86 TYR A O 1
ATOM 699 N N . ILE A 1 87 ? 13.583 19.447 9.599 1.00 90.56 87 ILE A N 1
ATOM 700 C CA . ILE A 1 87 ? 13.011 20.307 8.557 1.00 90.56 87 ILE A CA 1
ATOM 701 C C . ILE A 1 87 ? 13.629 19.974 7.196 1.00 90.56 87 ILE A C 1
ATOM 703 O O . ILE A 1 87 ? 12.900 19.904 6.208 1.00 90.56 87 ILE A O 1
ATOM 707 N N . GLU A 1 88 ? 14.939 19.731 7.144 1.00 91.69 88 GLU A N 1
ATOM 708 C CA . GLU A 1 88 ? 15.641 19.286 5.939 1.00 91.69 88 GLU A CA 1
ATOM 709 C C . GLU A 1 88 ? 15.124 17.931 5.456 1.00 91.69 88 GLU A C 1
ATOM 711 O O . GLU A 1 88 ? 14.750 17.820 4.292 1.00 91.69 88 GLU A O 1
ATOM 716 N N . LEU A 1 89 ? 14.996 16.941 6.345 1.00 87.44 89 LEU A N 1
ATOM 717 C CA . LEU A 1 89 ? 14.424 15.632 6.016 1.00 87.44 89 LEU A CA 1
ATOM 718 C C . LEU A 1 89 ? 12.974 15.742 5.531 1.00 87.44 89 LEU A C 1
ATOM 720 O O . LEU A 1 89 ? 12.600 15.098 4.559 1.00 87.44 89 LEU A O 1
ATOM 724 N N . GLN A 1 90 ? 12.146 16.583 6.161 1.00 85.38 90 GLN A N 1
ATOM 725 C CA . GLN A 1 90 ? 10.779 16.826 5.688 1.00 85.38 90 GLN A CA 1
ATOM 726 C C . GLN A 1 90 ? 10.745 17.489 4.313 1.00 85.38 90 GLN A C 1
ATOM 728 O O . GLN A 1 90 ? 9.828 17.230 3.531 1.00 85.38 90 GLN A O 1
ATOM 733 N N . LYS A 1 91 ? 11.699 18.380 4.033 1.00 86.25 91 LYS A N 1
ATOM 734 C CA . LYS A 1 91 ? 11.819 19.017 2.728 1.00 86.25 91 LYS A CA 1
ATOM 735 C C . LYS A 1 91 ? 12.265 18.001 1.679 1.00 86.25 91 LYS A C 1
ATOM 737 O O . LYS A 1 91 ? 11.617 17.930 0.650 1.00 86.25 91 LYS A O 1
ATOM 742 N N . GLN A 1 92 ? 13.260 17.168 1.981 1.00 83.25 92 GLN A N 1
ATOM 743 C CA . GLN A 1 92 ? 13.697 16.069 1.116 1.00 83.25 92 GLN A CA 1
ATOM 744 C C . GLN A 1 92 ? 12.559 15.096 0.819 1.00 83.25 92 GLN A C 1
ATOM 746 O O . GLN A 1 92 ? 12.326 14.807 -0.338 1.00 83.25 92 GLN A O 1
ATOM 751 N N . LEU A 1 93 ? 11.772 14.691 1.818 1.00 77.25 93 LEU A N 1
ATOM 752 C CA . LEU A 1 93 ? 10.599 13.837 1.604 1.00 77.25 93 LEU A CA 1
ATOM 753 C C . LEU A 1 93 ? 9.537 14.492 0.710 1.00 77.25 93 LEU A C 1
ATOM 755 O O . LEU A 1 93 ? 8.879 13.809 -0.066 1.00 77.25 93 LEU A O 1
ATOM 759 N N . LYS A 1 94 ? 9.334 15.811 0.823 1.00 74.12 94 LYS A N 1
ATOM 760 C CA . LYS A 1 94 ? 8.415 16.553 -0.055 1.00 74.12 94 LYS A CA 1
ATOM 761 C C . LYS A 1 94 ? 8.959 16.708 -1.465 1.00 74.12 94 LYS A C 1
ATOM 763 O O . LYS A 1 94 ? 8.182 16.599 -2.407 1.00 74.12 94 LYS A O 1
ATOM 768 N N . ASP A 1 95 ? 10.252 16.978 -1.585 1.00 68.50 95 ASP A N 1
ATOM 769 C CA . ASP A 1 95 ? 10.942 17.090 -2.859 1.00 68.50 95 ASP A CA 1
ATOM 770 C C . ASP A 1 95 ? 10.936 15.717 -3.543 1.00 68.50 95 ASP A C 1
ATOM 772 O O . ASP A 1 95 ? 10.537 15.650 -4.690 1.00 68.50 95 ASP A O 1
ATOM 776 N N . GLU A 1 96 ? 11.210 14.616 -2.835 1.00 63.22 96 GLU A N 1
ATO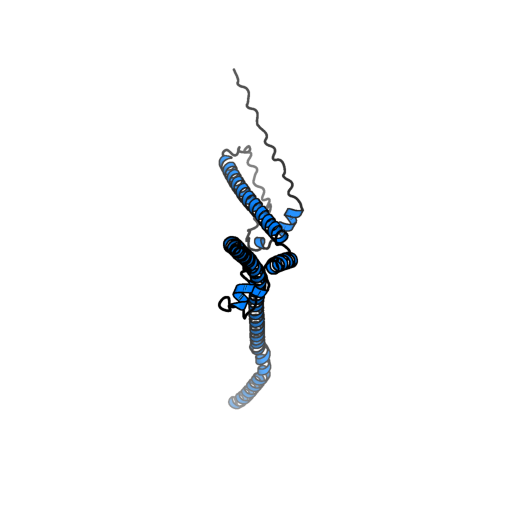M 777 C CA . GLU A 1 96 ? 11.055 13.234 -3.310 1.00 63.22 96 GLU A CA 1
ATOM 778 C C . GLU A 1 96 ? 9.607 12.931 -3.695 1.00 63.22 96 GLU A C 1
ATOM 780 O O . GLU A 1 96 ? 9.379 12.437 -4.784 1.00 63.22 96 GLU A O 1
ATOM 785 N N . GLN A 1 97 ? 8.599 13.298 -2.898 1.00 61.06 97 GLN A N 1
ATOM 786 C CA . GLN A 1 97 ? 7.189 13.136 -3.291 1.00 61.06 97 GLN A CA 1
ATOM 787 C C . GLN A 1 97 ? 6.787 13.980 -4.513 1.00 61.06 97 GLN A C 1
ATOM 789 O O . GLN A 1 97 ? 5.856 13.606 -5.221 1.00 61.06 97 GLN A O 1
ATOM 794 N N . GLN A 1 98 ? 7.453 15.113 -4.758 1.00 54.72 98 GLN A N 1
ATOM 795 C CA . GLN A 1 98 ? 7.286 15.923 -5.971 1.00 54.72 98 GLN A CA 1
ATOM 796 C C . GLN A 1 98 ? 8.144 15.433 -7.146 1.00 54.72 98 GLN A C 1
ATOM 798 O O . GLN A 1 98 ? 7.808 15.727 -8.291 1.00 54.72 98 GLN A O 1
ATOM 803 N N . GLN A 1 99 ? 9.235 14.714 -6.875 1.00 52.88 99 GLN A N 1
ATOM 804 C CA . GLN A 1 99 ? 10.147 14.134 -7.863 1.00 52.88 99 GLN A CA 1
ATOM 805 C C . GLN A 1 99 ? 9.812 12.679 -8.199 1.00 52.88 99 GLN A C 1
ATOM 807 O O . GLN A 1 99 ? 10.331 12.160 -9.186 1.00 52.88 99 GLN A O 1
ATOM 812 N N . VAL A 1 100 ? 8.931 12.034 -7.426 1.00 55.31 100 VAL A N 1
ATOM 813 C CA . VAL A 1 100 ? 8.180 10.854 -7.848 1.00 55.31 100 VAL A CA 1
ATOM 814 C C . VAL A 1 100 ? 7.412 11.312 -9.077 1.00 55.31 100 VAL A C 1
ATOM 816 O O . VAL A 1 100 ? 6.389 11.996 -8.980 1.00 55.31 100 VAL A O 1
ATOM 819 N N . LYS A 1 101 ? 7.981 11.002 -10.247 1.00 57.75 101 LYS A N 1
ATOM 820 C CA . LYS A 1 101 ? 7.317 11.117 -11.541 1.00 57.75 101 LYS A CA 1
ATOM 821 C C . LYS A 1 101 ? 5.892 10.608 -11.355 1.00 57.75 101 LYS A C 1
ATOM 823 O O . LYS A 1 101 ? 5.677 9.598 -10.678 1.00 57.75 101 LYS A O 1
ATOM 828 N N . SER A 1 102 ? 4.910 11.333 -11.887 1.00 61.62 102 SER A N 1
ATOM 829 C CA . SER A 1 102 ? 3.531 10.879 -11.752 1.00 61.62 102 SER A CA 1
ATOM 830 C C . SER A 1 102 ? 3.441 9.449 -12.298 1.00 61.62 102 SER A C 1
ATOM 832 O O . SER A 1 102 ? 4.092 9.133 -13.293 1.00 61.62 102 SER A O 1
ATOM 834 N N . VAL A 1 103 ? 2.675 8.568 -11.645 1.00 63.91 103 VAL A N 1
ATOM 835 C CA . VAL A 1 103 ? 2.529 7.164 -12.089 1.00 63.91 103 VAL A CA 1
ATOM 836 C C . VAL A 1 103 ? 2.169 7.105 -13.581 1.00 63.91 103 VAL A C 1
ATOM 838 O O . VAL A 1 103 ? 2.652 6.234 -14.296 1.00 63.91 103 VAL A O 1
ATOM 841 N N . SER A 1 104 ? 1.403 8.090 -14.066 1.00 66.56 104 SER A N 1
ATOM 842 C CA . SER A 1 104 ? 1.088 8.284 -15.482 1.00 66.56 104 SER A CA 1
ATOM 843 C C . SER A 1 104 ? 2.297 8.593 -16.368 1.00 66.56 104 SER A C 1
ATOM 845 O O . SER A 1 104 ? 2.367 8.060 -17.470 1.00 66.56 104 SER A O 1
ATOM 847 N N . ASP A 1 105 ? 3.245 9.420 -15.923 1.00 72.50 105 ASP A N 1
ATOM 848 C CA . ASP A 1 105 ? 4.438 9.753 -16.713 1.00 72.50 105 ASP A CA 1
ATOM 849 C C . ASP A 1 105 ? 5.379 8.546 -16.819 1.00 72.50 105 ASP A C 1
ATOM 851 O O . ASP A 1 105 ? 5.875 8.247 -17.904 1.00 72.50 105 ASP A O 1
ATOM 855 N N . CYS A 1 106 ? 5.557 7.798 -15.724 1.00 70.88 106 CYS A N 1
ATOM 856 C CA . CYS A 1 106 ? 6.324 6.552 -15.747 1.00 70.88 106 CYS A CA 1
ATOM 857 C C . CYS A 1 106 ? 5.659 5.474 -16.614 1.00 70.88 106 CYS A C 1
ATOM 859 O O . CYS A 1 106 ? 6.348 4.747 -17.321 1.00 70.88 106 CYS A O 1
ATOM 861 N N . GLU A 1 107 ? 4.327 5.363 -16.605 1.00 77.62 107 GLU A N 1
ATOM 862 C CA . GLU A 1 107 ? 3.622 4.401 -17.460 1.00 77.62 107 GLU A CA 1
ATOM 863 C C . GLU A 1 107 ? 3.798 4.730 -18.953 1.00 77.62 107 GLU A C 1
ATOM 865 O O . GLU A 1 107 ? 3.939 3.829 -19.780 1.00 77.62 107 GLU A O 1
ATOM 870 N N . VAL A 1 108 ? 3.833 6.018 -19.309 1.00 81.50 108 VAL A N 1
ATOM 871 C CA . VAL A 1 108 ? 4.118 6.471 -20.679 1.00 81.50 108 VAL A CA 1
ATOM 872 C C . VAL A 1 108 ? 5.563 6.157 -21.074 1.00 81.50 108 VAL A C 1
ATOM 874 O O . VAL A 1 108 ? 5.794 5.660 -22.175 1.00 81.50 108 VAL A O 1
ATOM 877 N N . GLU A 1 109 ? 6.529 6.389 -20.186 1.00 78.88 109 GLU A N 1
ATOM 878 C CA . GLU A 1 109 ? 7.949 6.101 -20.428 1.00 78.88 109 GLU A CA 1
ATOM 879 C C . GLU A 1 109 ? 8.214 4.592 -20.577 1.00 78.88 109 GLU A C 1
ATOM 881 O O . GLU A 1 109 ? 8.904 4.172 -21.507 1.00 78.88 109 GLU A O 1
ATOM 886 N N . LEU A 1 110 ? 7.561 3.764 -19.754 1.00 83.38 110 LEU A N 1
ATOM 887 C CA . LEU A 1 110 ? 7.586 2.304 -19.872 1.00 83.38 110 LEU A CA 1
ATOM 888 C C . LEU A 1 110 ? 6.994 1.823 -21.201 1.00 83.38 110 LEU A C 1
ATOM 890 O O . LEU A 1 110 ? 7.565 0.942 -21.839 1.00 83.38 110 LEU A O 1
ATOM 894 N N . ARG A 1 111 ? 5.883 2.410 -21.664 1.00 83.06 111 ARG A N 1
ATOM 895 C CA . ARG A 1 111 ? 5.303 2.067 -22.976 1.00 83.06 111 ARG A CA 1
ATOM 896 C C . ARG A 1 111 ? 6.269 2.370 -24.115 1.00 83.06 111 ARG A C 1
ATOM 898 O O . ARG A 1 111 ? 6.504 1.505 -24.947 1.00 83.06 111 ARG A O 1
ATOM 905 N N . ILE A 1 112 ? 6.892 3.548 -24.099 1.00 83.31 112 ILE A N 1
ATOM 906 C CA . ILE A 1 112 ? 7.896 3.937 -25.102 1.00 83.31 112 ILE A CA 1
ATOM 907 C C . ILE A 1 112 ? 9.101 2.979 -25.074 1.00 83.31 112 ILE A C 1
ATOM 909 O O . ILE A 1 112 ? 9.646 2.617 -26.121 1.00 83.31 112 ILE A O 1
ATOM 913 N N . CYS A 1 113 ? 9.504 2.540 -23.881 1.00 84.19 113 CYS A N 1
ATOM 914 C CA . CYS A 1 113 ? 10.572 1.569 -23.692 1.00 84.19 113 CYS A CA 1
ATOM 915 C C . CYS A 1 113 ? 10.240 0.201 -24.315 1.00 84.19 113 CYS A C 1
ATOM 917 O O . CYS A 1 113 ? 11.034 -0.329 -25.093 1.00 84.19 113 CYS A O 1
ATOM 919 N N . PHE A 1 114 ? 9.049 -0.342 -24.044 1.00 83.62 114 PHE A N 1
ATOM 920 C CA . PHE A 1 114 ? 8.614 -1.621 -24.614 1.00 83.62 114 PHE A CA 1
ATOM 921 C C . PHE A 1 114 ? 8.320 -1.541 -26.119 1.00 83.62 114 PHE A C 1
ATOM 923 O O . PHE A 1 114 ? 8.613 -2.495 -26.833 1.00 83.62 114 PHE A O 1
ATOM 930 N N . ASP A 1 115 ? 7.846 -0.399 -26.625 1.00 87.44 115 ASP A N 1
ATOM 931 C CA . ASP A 1 115 ? 7.635 -0.165 -28.063 1.00 87.44 115 ASP A CA 1
ATOM 932 C C . ASP A 1 115 ? 8.951 -0.142 -28.862 1.00 87.44 115 ASP A C 1
ATOM 934 O O . ASP A 1 115 ? 8.960 -0.370 -30.073 1.00 87.44 115 ASP A O 1
ATOM 938 N N . SER A 1 116 ? 10.079 0.123 -28.193 1.00 86.12 116 SER A N 1
ATOM 939 C CA . SER A 1 116 ? 11.410 0.120 -28.814 1.00 86.12 116 SER A CA 1
ATOM 940 C C . SER A 1 116 ? 11.943 -1.295 -29.076 1.00 86.12 116 SER A C 1
ATOM 942 O O . SER A 1 116 ? 12.863 -1.468 -29.881 1.00 86.12 116 SER A O 1
ATOM 944 N N . VAL A 1 117 ? 11.377 -2.304 -28.407 1.00 88.56 117 VAL A N 1
ATOM 945 C CA . VAL A 1 117 ? 11.733 -3.715 -28.576 1.00 88.56 117 VAL A CA 1
ATOM 946 C C . VAL A 1 117 ? 10.730 -4.369 -29.532 1.00 88.56 117 VAL A C 1
ATOM 948 O O . VAL A 1 117 ? 9.522 -4.239 -29.338 1.00 88.56 117 VAL A O 1
ATOM 951 N N . PRO A 1 118 ? 11.186 -5.094 -30.570 1.00 88.00 118 PRO A N 1
ATOM 952 C CA . PRO A 1 118 ? 10.280 -5.779 -31.487 1.00 88.00 118 PRO A CA 1
ATOM 953 C C . PRO A 1 118 ? 9.318 -6.729 -30.759 1.00 88.00 118 PRO A C 1
ATOM 955 O O . PRO A 1 118 ? 9.749 -7.590 -29.994 1.00 88.00 118 PRO A O 1
ATOM 958 N N . GLN A 1 119 ? 8.016 -6.612 -31.043 1.00 85.12 119 GLN A N 1
ATOM 959 C CA . GLN A 1 119 ? 6.979 -7.351 -30.308 1.00 85.12 119 GLN A CA 1
ATOM 960 C C . GLN A 1 119 ? 7.092 -8.873 -30.415 1.00 85.12 119 GLN A C 1
ATOM 962 O O . GLN A 1 119 ? 6.689 -9.578 -29.498 1.00 85.12 119 GLN A O 1
ATOM 967 N N . ILE A 1 120 ? 7.730 -9.361 -31.479 1.00 84.56 120 ILE A N 1
ATOM 968 C CA . ILE A 1 120 ? 8.048 -10.778 -31.676 1.00 84.56 120 ILE A CA 1
ATOM 969 C C . ILE A 1 120 ? 8.817 -11.408 -30.505 1.00 84.56 120 ILE A C 1
ATOM 971 O O . ILE A 1 120 ? 8.726 -12.611 -30.297 1.00 84.56 120 ILE A O 1
ATOM 975 N N . PHE A 1 121 ? 9.573 -10.617 -29.733 1.00 84.94 121 PHE A N 1
ATOM 976 C CA . PHE A 1 121 ? 10.305 -11.101 -28.559 1.00 84.94 121 PHE A CA 1
ATOM 977 C C . PHE A 1 121 ? 9.415 -11.264 -27.317 1.00 84.94 121 PHE A C 1
ATOM 979 O O . PHE A 1 121 ? 9.854 -11.861 -26.337 1.00 84.94 121 PHE A O 1
ATOM 986 N N . PHE A 1 122 ? 8.189 -10.733 -27.341 1.00 86.31 122 PHE A N 1
ATOM 987 C CA . PHE A 1 122 ? 7.207 -10.859 -26.260 1.00 86.31 122 PHE A CA 1
ATOM 988 C C . PHE A 1 122 ? 6.157 -11.947 -26.526 1.00 86.31 122 PHE A C 1
ATOM 990 O O . PHE A 1 122 ? 5.326 -12.209 -25.654 1.00 86.31 122 PHE A O 1
ATOM 997 N N . ASP A 1 123 ? 6.185 -12.587 -27.697 1.00 89.31 123 ASP A N 1
ATOM 998 C CA . ASP A 1 123 ? 5.260 -13.666 -28.035 1.00 89.31 123 ASP A CA 1
ATOM 999 C C . ASP A 1 123 ? 5.548 -14.921 -27.197 1.00 89.31 123 ASP A C 1
ATOM 1001 O O . ASP A 1 123 ? 6.694 -15.342 -27.037 1.00 89.31 123 ASP A O 1
ATOM 1005 N N . SER A 1 124 ? 4.495 -15.564 -26.680 1.00 86.44 124 SER A N 1
ATOM 1006 C CA . SER A 1 124 ? 4.622 -16.787 -25.868 1.00 86.44 124 SER A CA 1
ATOM 1007 C C . SER A 1 124 ? 5.200 -17.972 -26.641 1.00 86.44 124 SER A C 1
ATOM 1009 O O . SER A 1 124 ? 5.774 -18.875 -26.037 1.00 86.44 124 SER A O 1
ATOM 1011 N N . ASP A 1 125 ? 5.034 -17.954 -27.963 1.00 86.75 125 ASP A N 1
ATOM 1012 C CA . ASP A 1 125 ? 5.446 -19.017 -28.881 1.00 86.75 125 ASP A CA 1
ATOM 1013 C C . ASP A 1 125 ? 6.804 -18.705 -29.536 1.00 86.75 125 ASP A C 1
ATOM 1015 O O . ASP A 1 125 ? 7.209 -19.365 -30.494 1.00 86.75 125 ASP A O 1
ATOM 1019 N N . PHE A 1 126 ? 7.514 -17.686 -29.036 1.00 87.06 126 PHE A N 1
ATOM 1020 C CA . PHE A 1 126 ? 8.840 -17.327 -29.514 1.00 87.06 126 PHE A CA 1
ATOM 1021 C C . PHE A 1 126 ? 9.847 -18.444 -29.218 1.00 87.06 126 PHE A C 1
ATOM 1023 O O . PHE A 1 126 ? 10.198 -18.707 -28.066 1.00 87.06 126 PHE A O 1
ATOM 1030 N N . ASP A 1 127 ? 10.364 -19.065 -30.276 1.00 84.50 127 ASP A N 1
ATOM 1031 C CA . ASP A 1 127 ? 11.420 -20.066 -30.184 1.00 84.50 127 ASP A CA 1
ATOM 1032 C C . ASP A 1 127 ? 12.475 -19.831 -31.268 1.00 84.50 127 ASP A C 1
ATOM 1034 O O . ASP A 1 127 ? 12.219 -19.954 -32.465 1.00 84.50 127 ASP A O 1
ATOM 1038 N N . LEU A 1 128 ? 13.702 -19.524 -30.843 1.00 82.31 128 LEU A N 1
ATOM 1039 C CA . LEU A 1 128 ? 14.856 -19.382 -31.738 1.00 82.31 128 LEU A CA 1
ATOM 1040 C C . LEU A 1 128 ? 15.318 -20.719 -32.332 1.00 82.31 128 LEU A C 1
ATOM 1042 O O . LEU A 1 128 ? 16.178 -20.728 -33.213 1.00 82.31 128 LEU A O 1
ATOM 1046 N N . SER A 1 129 ? 14.778 -21.840 -31.851 1.00 85.69 129 SER A N 1
ATOM 1047 C CA . SER A 1 129 ? 15.011 -23.161 -32.432 1.00 85.69 129 SER A CA 1
ATOM 1048 C C . SER A 1 129 ? 14.268 -23.343 -33.758 1.00 85.69 129 SER A C 1
ATOM 1050 O O . SER A 1 129 ? 14.689 -24.175 -34.563 1.00 85.69 129 SER A O 1
ATOM 1052 N N . ASP A 1 130 ? 13.200 -22.572 -34.009 1.00 86.44 130 ASP A N 1
ATOM 1053 C CA . ASP A 1 130 ? 12.524 -22.546 -35.305 1.00 86.44 130 ASP A CA 1
ATOM 1054 C C . ASP A 1 130 ? 13.401 -21.811 -36.337 1.00 86.44 130 ASP A C 1
ATOM 1056 O O . ASP A 1 130 ? 13.667 -20.612 -36.187 1.00 86.44 130 ASP A O 1
ATOM 1060 N N . PRO A 1 131 ? 13.846 -22.484 -37.417 1.00 83.62 131 PRO A N 1
ATOM 1061 C CA . PRO A 1 131 ? 14.662 -21.864 -38.456 1.00 83.62 131 PRO A CA 1
ATOM 1062 C C . PRO A 1 131 ? 13.997 -20.648 -39.106 1.00 83.62 131 PRO A C 1
ATOM 1064 O O . PRO A 1 131 ? 14.696 -19.733 -39.547 1.00 83.62 131 PRO A O 1
ATOM 1067 N N . VAL A 1 132 ? 12.661 -20.630 -39.175 1.00 82.50 132 VAL A N 1
ATOM 1068 C CA . VAL A 1 132 ? 11.912 -19.505 -39.744 1.00 82.50 132 VAL A CA 1
ATOM 1069 C C . VAL A 1 132 ? 12.029 -18.300 -38.818 1.00 82.50 132 VAL A C 1
ATOM 1071 O O . VAL A 1 132 ? 12.468 -17.238 -39.261 1.00 82.50 132 VAL A O 1
ATOM 1074 N N . MET A 1 133 ? 11.750 -18.474 -37.526 1.00 83.56 133 MET A N 1
ATOM 1075 C CA . MET A 1 133 ? 11.856 -17.403 -36.536 1.00 83.56 133 MET A CA 1
ATOM 1076 C C . MET A 1 133 ? 13.295 -16.896 -36.365 1.00 83.56 133 MET A C 1
ATOM 1078 O O . MET A 1 133 ? 13.534 -15.689 -36.310 1.00 83.56 133 MET A O 1
ATOM 1082 N N . PHE A 1 134 ? 14.273 -17.805 -36.384 1.00 83.00 134 PHE A N 1
ATOM 1083 C CA . PHE A 1 134 ? 15.693 -17.457 -36.364 1.00 83.00 134 PHE A CA 1
ATOM 1084 C C . PHE A 1 134 ? 16.084 -16.573 -37.555 1.00 83.00 134 PHE A C 1
ATOM 1086 O O . PHE A 1 134 ? 16.812 -15.601 -37.377 1.00 83.00 134 PHE A O 1
ATOM 1093 N N . SER A 1 135 ? 15.574 -16.866 -38.758 1.00 79.38 135 SER A N 1
ATOM 1094 C CA . SER A 1 135 ? 15.850 -16.066 -39.962 1.00 79.38 135 SER A CA 1
ATOM 1095 C C . SER A 1 135 ? 15.180 -14.689 -39.964 1.00 79.38 135 SER A C 1
ATOM 1097 O O . SER A 1 135 ? 15.686 -13.769 -40.598 1.00 79.38 135 SER A O 1
ATOM 1099 N N . VAL A 1 136 ? 14.058 -14.546 -39.252 1.00 80.88 136 VAL A N 1
ATOM 1100 C CA . VAL A 1 136 ? 13.351 -13.268 -39.073 1.00 80.88 136 VAL A CA 1
ATOM 1101 C C . VAL A 1 136 ? 14.080 -12.375 -38.067 1.00 80.88 136 VAL A C 1
ATOM 1103 O O . VAL A 1 136 ? 14.127 -11.163 -38.244 1.00 80.88 136 VAL A O 1
ATOM 1106 N N . VAL A 1 137 ? 14.657 -12.960 -37.012 1.00 81.25 137 VAL A N 1
ATOM 1107 C CA . VAL A 1 137 ? 15.406 -12.221 -35.981 1.00 81.25 137 VAL A CA 1
ATOM 1108 C C . VAL A 1 137 ? 16.831 -11.898 -36.432 1.00 81.25 137 VAL A C 1
ATOM 1110 O O . VAL A 1 137 ? 17.332 -10.801 -36.186 1.00 81.25 137 VAL A O 1
ATOM 1113 N N . LEU A 1 138 ? 17.507 -12.858 -37.065 1.00 79.56 138 LEU A N 1
ATOM 1114 C CA . LEU A 1 138 ? 18.830 -12.670 -37.642 1.00 79.56 138 LEU A CA 1
ATOM 1115 C C . LEU A 1 138 ? 18.671 -12.433 -39.138 1.00 79.56 138 LEU A C 1
ATOM 1117 O O . LEU A 1 138 ? 18.780 -13.366 -39.934 1.00 79.56 138 LEU A O 1
ATOM 1121 N N . ASP A 1 139 ? 18.457 -11.169 -39.506 1.00 75.19 139 ASP A N 1
ATOM 1122 C CA . ASP A 1 139 ? 18.518 -10.748 -40.901 1.00 75.19 139 ASP A CA 1
ATOM 1123 C C . ASP A 1 139 ? 19.829 -11.265 -41.523 1.00 75.19 139 ASP A C 1
ATOM 1125 O O . ASP A 1 139 ? 20.917 -10.876 -41.083 1.00 75.19 139 ASP A O 1
ATOM 1129 N N . PRO A 1 140 ? 19.783 -12.111 -42.568 1.00 70.06 140 PRO A N 1
ATOM 1130 C CA . PRO A 1 140 ? 20.984 -12.727 -43.140 1.00 70.06 140 PRO A CA 1
ATOM 1131 C C . PRO A 1 140 ? 21.929 -11.706 -43.796 1.00 70.06 140 PRO A C 1
ATOM 1133 O O . PRO A 1 140 ? 23.074 -12.028 -44.114 1.00 70.06 140 PRO A O 1
ATOM 1136 N N . ASN A 1 141 ? 21.452 -10.474 -43.992 1.00 74.00 141 ASN A N 1
ATOM 1137 C CA . ASN A 1 141 ? 22.214 -9.345 -44.516 1.00 74.00 141 ASN A CA 1
ATOM 1138 C C . ASN A 1 141 ? 22.895 -8.511 -43.415 1.00 74.00 141 ASN A C 1
ATOM 1140 O O . ASN A 1 141 ? 23.737 -7.670 -43.732 1.00 74.00 141 ASN A O 1
ATOM 1144 N N . GLU A 1 142 ? 22.554 -8.717 -42.139 1.00 77.62 142 GLU A N 1
ATOM 1145 C CA . GLU A 1 142 ? 23.185 -8.023 -41.020 1.00 77.62 142 GLU A CA 1
ATOM 1146 C C . GLU A 1 142 ? 24.375 -8.819 -40.469 1.00 77.62 142 GLU A C 1
ATOM 1148 O O . GLU A 1 142 ? 24.348 -10.038 -40.297 1.00 77.62 142 GLU A O 1
ATOM 1153 N N . HIS A 1 143 ? 25.466 -8.118 -40.154 1.00 79.50 143 HIS A N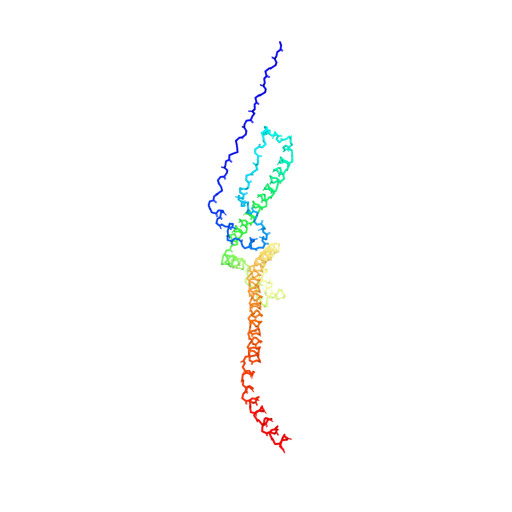 1
ATOM 1154 C CA . HIS A 1 143 ? 26.600 -8.749 -39.491 1.00 79.50 143 HIS A CA 1
ATOM 1155 C C . HIS A 1 143 ? 26.204 -9.204 -38.085 1.00 79.50 143 HIS A C 1
ATOM 1157 O O . HIS A 1 143 ? 25.726 -8.401 -37.287 1.00 79.50 143 HIS A O 1
ATOM 1163 N N . PHE A 1 144 ? 26.537 -10.449 -37.737 1.00 79.44 144 PHE A N 1
ATOM 1164 C CA . PHE A 1 144 ? 26.275 -11.044 -36.420 1.00 79.44 144 PHE A CA 1
ATOM 1165 C C . PHE A 1 144 ? 26.614 -10.117 -35.237 1.00 79.44 144 PHE A C 1
ATOM 1167 O O . PHE A 1 144 ? 25.828 -9.995 -34.308 1.00 79.44 144 PHE A O 1
ATOM 1174 N N . LYS A 1 145 ? 27.740 -9.387 -35.297 1.00 80.19 145 LYS A N 1
ATOM 1175 C CA . LYS A 1 145 ? 28.139 -8.431 -34.245 1.00 80.19 145 LYS A CA 1
ATOM 1176 C C . LYS A 1 145 ? 27.135 -7.292 -34.031 1.00 80.19 145 LYS A C 1
ATOM 1178 O O . LYS A 1 145 ? 26.966 -6.846 -32.902 1.00 80.19 145 LYS A O 1
ATOM 1183 N N . VAL A 1 146 ? 26.506 -6.811 -35.102 1.00 82.44 146 VAL A N 1
ATOM 1184 C CA . VAL A 1 146 ? 25.502 -5.738 -35.050 1.00 82.44 146 VAL A CA 1
ATOM 1185 C C . VAL A 1 146 ? 24.220 -6.267 -34.413 1.00 82.44 146 VAL A C 1
ATOM 1187 O O . VAL A 1 146 ? 23.678 -5.623 -33.520 1.00 82.44 146 VAL A O 1
ATOM 1190 N N . VAL A 1 147 ? 23.793 -7.471 -34.801 1.00 83.44 147 VAL A N 1
ATOM 1191 C CA . VAL A 1 147 ? 22.619 -8.134 -34.218 1.00 83.44 147 VAL A CA 1
ATOM 1192 C C . VAL A 1 147 ? 22.834 -8.438 -32.734 1.00 83.44 147 VAL A C 1
ATOM 1194 O O . VAL A 1 147 ? 21.969 -8.135 -31.919 1.00 83.44 147 VAL A O 1
ATOM 1197 N N . SER A 1 148 ? 24.008 -8.955 -32.353 1.00 83.25 148 SER A N 1
ATOM 1198 C CA . SER A 1 148 ? 24.338 -9.200 -30.943 1.00 83.25 148 SER A CA 1
ATOM 1199 C C . SER A 1 148 ? 24.284 -7.919 -30.112 1.00 83.25 148 SER A C 1
ATOM 1201 O O . SER A 1 148 ? 23.721 -7.932 -29.026 1.00 83.25 148 SER A O 1
ATOM 1203 N N . TYR A 1 149 ? 24.820 -6.807 -30.626 1.00 87.62 149 TYR A N 1
ATOM 1204 C CA . TYR A 1 149 ? 24.770 -5.524 -29.923 1.00 87.62 149 TYR A CA 1
ATOM 1205 C C . TYR A 1 149 ? 23.333 -5.016 -29.742 1.00 87.62 149 TYR A C 1
ATOM 1207 O O . TYR A 1 149 ? 22.983 -4.559 -28.658 1.00 87.62 149 TYR A O 1
ATOM 1215 N N . LYS A 1 150 ? 22.483 -5.141 -30.772 1.00 87.56 150 LYS A N 1
ATOM 1216 C CA . LYS A 1 150 ? 21.056 -4.795 -30.677 1.00 87.56 150 LYS A CA 1
ATOM 1217 C C . LYS A 1 150 ? 20.335 -5.652 -29.635 1.00 87.56 150 LYS A C 1
ATOM 1219 O O . LYS A 1 150 ? 19.616 -5.106 -28.811 1.00 87.56 150 LYS A O 1
ATOM 1224 N N . LEU A 1 151 ? 20.562 -6.968 -29.636 1.00 87.69 151 LEU A N 1
ATOM 1225 C CA . LEU A 1 151 ? 19.933 -7.887 -28.685 1.00 87.69 151 LEU A CA 1
ATOM 1226 C C . LEU A 1 151 ? 20.347 -7.585 -27.240 1.00 87.69 151 LEU A C 1
ATOM 1228 O O . LEU A 1 151 ? 19.494 -7.545 -26.359 1.00 87.69 151 LEU A O 1
ATOM 1232 N N . THR A 1 152 ? 21.637 -7.324 -27.001 1.00 90.44 152 THR A N 1
ATOM 1233 C CA . THR A 1 152 ? 22.120 -6.874 -25.688 1.00 90.44 152 THR A CA 1
ATOM 1234 C C . THR A 1 152 ? 21.482 -5.543 -25.293 1.00 90.44 152 THR A C 1
ATOM 1236 O O . THR A 1 152 ? 20.999 -5.421 -24.176 1.00 90.44 152 THR A O 1
ATOM 1239 N N . GLY A 1 153 ? 21.385 -4.583 -26.218 1.00 90.12 153 GLY A N 1
ATOM 1240 C CA . GLY A 1 153 ? 20.729 -3.301 -25.955 1.00 90.12 153 GLY A CA 1
ATOM 1241 C C . GLY A 1 153 ? 19.239 -3.430 -25.620 1.00 90.12 153 GLY A C 1
ATOM 1242 O O . GLY A 1 153 ? 18.757 -2.732 -24.734 1.00 90.12 153 GLY A O 1
ATOM 1243 N N . TYR A 1 154 ? 18.510 -4.336 -26.281 1.00 90.75 154 TYR A N 1
ATOM 1244 C CA . TYR A 1 154 ? 17.117 -4.629 -25.933 1.00 90.75 154 TYR A CA 1
ATOM 1245 C C . TYR A 1 154 ? 16.992 -5.264 -24.548 1.00 90.75 154 TYR A C 1
ATOM 1247 O O . TYR A 1 154 ? 16.074 -4.917 -23.811 1.00 90.75 154 TYR A O 1
ATOM 1255 N N . LEU A 1 155 ? 17.914 -6.156 -24.175 1.00 90.69 155 LEU A N 1
ATOM 1256 C CA . LEU A 1 155 ? 17.931 -6.777 -22.851 1.00 90.69 155 LEU A CA 1
ATOM 1257 C C . LEU A 1 155 ? 18.166 -5.729 -21.759 1.00 90.69 155 LEU A C 1
ATOM 1259 O O . LEU A 1 155 ? 17.358 -5.641 -20.838 1.00 90.69 155 LEU A O 1
ATOM 1263 N N . ASP A 1 156 ? 19.199 -4.897 -21.904 1.00 91.31 156 ASP A N 1
ATOM 1264 C CA . ASP A 1 156 ? 19.513 -3.831 -20.945 1.00 91.31 156 ASP A CA 1
ATOM 1265 C C . ASP A 1 156 ? 18.323 -2.866 -20.782 1.00 91.31 156 ASP A C 1
ATOM 1267 O O . ASP A 1 156 ? 17.971 -2.462 -19.673 1.00 91.31 156 ASP A O 1
ATOM 1271 N N . LEU A 1 157 ? 17.660 -2.527 -21.893 1.00 90.56 157 LEU A N 1
ATOM 1272 C CA . LEU A 1 157 ? 16.480 -1.668 -21.899 1.00 90.56 157 LEU A CA 1
ATOM 1273 C C . LEU A 1 157 ? 15.305 -2.306 -21.136 1.00 90.56 157 LEU A C 1
ATOM 1275 O O . LEU A 1 157 ? 14.707 -1.665 -20.271 1.00 90.56 157 LEU A O 1
ATOM 1279 N N . VAL A 1 158 ? 14.999 -3.578 -21.412 1.00 90.94 158 VAL A N 1
ATOM 1280 C CA . VAL A 1 158 ? 13.936 -4.322 -20.717 1.00 90.94 158 VAL A CA 1
ATOM 1281 C C . VAL A 1 158 ? 14.257 -4.494 -19.235 1.00 90.94 158 VAL A C 1
ATOM 1283 O O . VAL A 1 158 ? 13.357 -4.374 -18.412 1.00 90.94 158 VAL A O 1
ATOM 1286 N N . GLU A 1 159 ? 15.515 -4.728 -18.866 1.00 90.88 159 GLU A N 1
ATOM 1287 C CA . GLU A 1 159 ? 15.932 -4.854 -17.468 1.00 90.88 159 GLU A CA 1
ATOM 1288 C C . GLU A 1 159 ? 15.657 -3.568 -16.680 1.00 90.88 159 GLU A C 1
ATOM 1290 O O . GLU A 1 159 ? 15.049 -3.611 -15.605 1.00 90.88 159 GLU A O 1
ATOM 1295 N N . VAL A 1 160 ? 16.062 -2.416 -17.222 1.00 90.31 160 VAL A N 1
ATOM 1296 C CA . VAL A 1 160 ? 15.820 -1.115 -16.585 1.00 90.31 160 VAL A CA 1
ATOM 1297 C C . VAL A 1 160 ? 14.320 -0.856 -16.444 1.00 90.31 160 VAL A C 1
ATOM 1299 O O . VAL A 1 160 ? 13.857 -0.507 -15.358 1.00 90.31 160 VAL A O 1
ATOM 1302 N N . CYS A 1 161 ? 13.549 -1.097 -17.504 1.00 88.81 161 CYS A N 1
ATOM 1303 C CA . CYS A 1 161 ? 12.111 -0.843 -17.508 1.00 88.81 161 CYS A CA 1
ATOM 1304 C C . CYS A 1 161 ? 11.333 -1.814 -16.609 1.00 88.81 161 CYS A C 1
ATOM 1306 O O . CYS A 1 161 ? 10.410 -1.399 -15.911 1.00 88.81 161 CYS A O 1
ATOM 1308 N N . LEU A 1 162 ? 11.733 -3.084 -16.524 1.00 89.25 162 LEU A N 1
ATOM 1309 C CA . LEU A 1 162 ? 11.150 -4.025 -15.566 1.00 89.25 162 LEU A CA 1
ATOM 1310 C C . LEU A 1 162 ? 11.443 -3.617 -14.122 1.00 89.25 162 LEU A C 1
ATOM 1312 O O . LEU A 1 162 ? 10.541 -3.669 -13.288 1.00 89.25 162 LEU A O 1
ATOM 1316 N N . ASN A 1 163 ? 12.667 -3.184 -13.814 1.00 89.19 163 ASN A N 1
ATOM 1317 C CA . ASN A 1 163 ? 13.003 -2.705 -12.473 1.00 89.19 163 ASN A CA 1
ATOM 1318 C C . ASN A 1 163 ? 12.173 -1.472 -12.088 1.00 89.19 163 ASN A C 1
ATOM 1320 O O . ASN A 1 163 ? 11.656 -1.404 -10.971 1.00 89.19 163 ASN A O 1
ATOM 1324 N N . GLU A 1 164 ? 11.989 -0.529 -13.013 1.00 86.00 164 GLU A N 1
ATOM 1325 C CA . GLU A 1 164 ? 11.140 0.645 -12.793 1.00 86.00 164 GLU A CA 1
ATOM 1326 C C . GLU A 1 164 ? 9.665 0.251 -12.609 1.0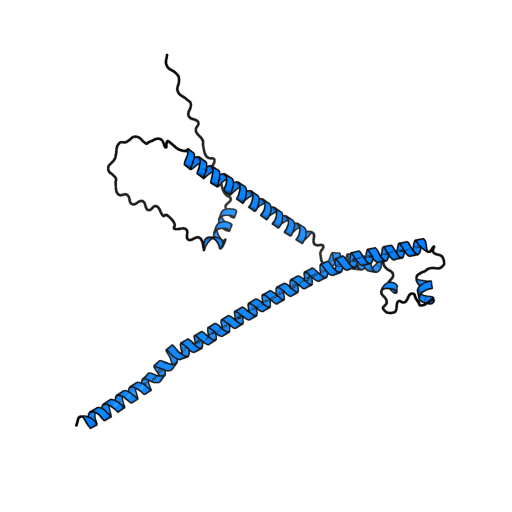0 86.00 164 GLU A C 1
ATOM 1328 O O . GLU A 1 164 ? 9.023 0.687 -11.651 1.00 86.00 164 GLU A O 1
ATOM 1333 N N . GLN A 1 165 ? 9.143 -0.654 -13.443 1.00 85.75 165 GLN A N 1
ATOM 1334 C CA . GLN A 1 165 ? 7.781 -1.174 -13.315 1.00 85.75 165 GLN A CA 1
ATOM 1335 C C . GLN A 1 165 ? 7.553 -1.869 -11.966 1.00 85.75 165 GLN A C 1
ATOM 1337 O O . GLN A 1 165 ? 6.549 -1.606 -11.298 1.00 85.75 165 GLN A O 1
ATOM 1342 N N . ILE A 1 166 ? 8.477 -2.741 -11.552 1.00 87.44 166 ILE A N 1
ATOM 1343 C CA . ILE A 1 166 ? 8.413 -3.434 -10.260 1.00 87.44 166 ILE A CA 1
ATOM 1344 C C . ILE A 1 166 ? 8.437 -2.413 -9.126 1.00 87.44 166 ILE A C 1
ATOM 1346 O O . ILE A 1 166 ? 7.629 -2.528 -8.205 1.00 87.44 166 ILE A O 1
ATOM 1350 N N . SER A 1 167 ? 9.306 -1.401 -9.200 1.00 86.88 167 SER A N 1
ATOM 1351 C CA . SER A 1 167 ? 9.379 -0.343 -8.190 1.00 86.88 167 SER A CA 1
ATOM 1352 C C . SER A 1 167 ? 8.029 0.361 -8.029 1.00 86.88 167 SER A C 1
ATOM 1354 O O . SER A 1 167 ? 7.478 0.378 -6.927 1.00 86.88 167 SER A O 1
ATOM 1356 N N . ILE A 1 168 ? 7.440 0.846 -9.126 1.00 82.25 168 ILE A N 1
ATOM 1357 C CA . ILE A 1 168 ? 6.152 1.563 -9.117 1.00 82.25 168 ILE A CA 1
ATOM 1358 C C . ILE A 1 168 ? 5.027 0.680 -8.576 1.00 82.25 168 ILE A C 1
ATOM 1360 O O . ILE A 1 168 ? 4.214 1.104 -7.748 1.00 82.25 168 ILE A O 1
ATOM 1364 N N . GLN A 1 169 ? 4.966 -0.567 -9.044 1.00 84.62 169 GLN A N 1
ATOM 1365 C CA . GLN A 1 169 ? 3.929 -1.495 -8.615 1.00 84.62 169 GLN A CA 1
ATOM 1366 C C . GLN A 1 169 ? 4.087 -1.863 -7.135 1.00 84.62 169 GLN A C 1
ATOM 1368 O O . GLN A 1 169 ? 3.085 -2.016 -6.431 1.00 84.62 169 GLN A O 1
ATOM 1373 N N . SER A 1 170 ? 5.327 -1.975 -6.649 1.00 89.50 170 SER A N 1
ATOM 1374 C CA . SER A 1 170 ? 5.616 -2.305 -5.257 1.00 89.50 170 SER A CA 1
ATOM 1375 C C . SER A 1 170 ? 5.118 -1.224 -4.299 1.00 89.50 170 SER A C 1
ATOM 1377 O O . SER A 1 170 ? 4.474 -1.561 -3.310 1.00 89.50 170 SER A O 1
ATOM 1379 N N . ASP A 1 171 ? 5.279 0.060 -4.629 1.00 84.69 171 ASP A N 1
ATOM 1380 C CA . ASP A 1 171 ? 4.796 1.165 -3.794 1.00 84.69 171 ASP A CA 1
ATOM 1381 C C . ASP A 1 171 ? 3.270 1.148 -3.644 1.00 84.69 171 ASP A C 1
ATOM 1383 O O . ASP A 1 171 ? 2.737 1.266 -2.535 1.00 84.69 171 ASP A O 1
ATOM 1387 N N . SER A 1 172 ? 2.553 0.931 -4.752 1.00 84.69 172 SER A N 1
ATOM 1388 C CA . SER A 1 172 ? 1.093 0.789 -4.739 1.00 84.69 172 SER A CA 1
ATOM 1389 C C . SER A 1 172 ? 0.650 -0.426 -3.917 1.00 84.69 172 SER A C 1
ATOM 1391 O O . SER A 1 172 ? -0.272 -0.335 -3.100 1.00 84.69 172 SER A O 1
ATOM 1393 N N . LEU A 1 173 ? 1.347 -1.555 -4.075 1.00 88.69 173 LEU A N 1
ATOM 1394 C CA . LEU A 1 173 ? 1.081 -2.783 -3.334 1.00 88.69 173 LEU A CA 1
ATOM 1395 C C . LEU A 1 173 ? 1.331 -2.599 -1.832 1.00 88.69 173 LEU A C 1
ATOM 1397 O O . LEU A 1 173 ? 0.492 -2.994 -1.023 1.00 88.69 173 LEU A O 1
ATOM 1401 N N . PHE A 1 174 ? 2.432 -1.961 -1.434 1.00 89.94 174 PHE A N 1
ATOM 1402 C CA . PHE A 1 174 ? 2.729 -1.697 -0.026 1.00 89.94 174 PHE A CA 1
ATOM 1403 C C . PHE A 1 174 ? 1.741 -0.707 0.594 1.00 89.94 174 PHE A C 1
ATOM 1405 O O . PHE A 1 174 ? 1.334 -0.900 1.741 1.00 89.94 174 PHE A O 1
ATOM 1412 N N . ALA A 1 175 ? 1.288 0.301 -0.158 1.00 88.75 175 ALA A N 1
ATOM 1413 C CA . ALA A 1 175 ? 0.224 1.197 0.284 1.00 88.75 175 ALA A CA 1
ATOM 1414 C C . ALA A 1 175 ? -1.092 0.439 0.530 1.00 88.75 175 ALA A C 1
ATOM 1416 O O . ALA A 1 175 ? -1.711 0.604 1.584 1.00 88.75 175 ALA A O 1
ATOM 1417 N N . ALA A 1 176 ? -1.484 -0.447 -0.392 1.00 92.69 176 ALA A N 1
ATOM 1418 C CA . ALA A 1 176 ? -2.674 -1.282 -0.240 1.00 92.69 176 ALA A CA 1
ATOM 1419 C C . ALA A 1 176 ? -2.560 -2.246 0.955 1.00 92.69 176 ALA A C 1
ATOM 1421 O O . ALA A 1 176 ? -3.507 -2.386 1.732 1.00 92.69 176 ALA A O 1
ATOM 1422 N N . ILE A 1 177 ? -1.394 -2.872 1.153 1.00 93.62 177 ILE A N 1
ATOM 1423 C CA . ILE A 1 177 ? -1.129 -3.745 2.308 1.00 93.62 177 ILE A CA 1
ATOM 1424 C C . ILE A 1 177 ? -1.220 -2.960 3.617 1.00 93.62 177 ILE A C 1
ATOM 1426 O O . ILE A 1 177 ? -1.856 -3.422 4.564 1.00 93.62 177 ILE A O 1
ATOM 1430 N N . LYS A 1 178 ? -0.628 -1.764 3.677 1.00 94.31 178 LYS A N 1
ATOM 1431 C CA . LYS A 1 178 ? -0.695 -0.905 4.861 1.00 94.31 178 LYS A CA 1
ATOM 1432 C C . LYS A 1 178 ? -2.140 -0.533 5.192 1.00 94.31 178 LYS A C 1
ATOM 1434 O O . LYS A 1 178 ? -2.555 -0.678 6.339 1.00 94.31 178 LYS A O 1
ATOM 1439 N N . GLN A 1 179 ? -2.920 -0.128 4.190 1.00 95.69 179 GLN A N 1
ATOM 1440 C CA . GLN A 1 179 ? -4.340 0.179 4.365 1.00 95.69 179 GLN A CA 1
ATOM 1441 C C . GLN A 1 179 ? -5.125 -1.040 4.874 1.00 95.69 179 GLN A C 1
ATOM 1443 O O . GLN A 1 179 ? -5.978 -0.911 5.752 1.00 95.69 179 GLN A O 1
ATOM 1448 N N . LEU A 1 180 ? -4.832 -2.236 4.356 1.00 96.19 180 LEU A N 1
ATOM 1449 C CA . LEU A 1 180 ? -5.459 -3.471 4.822 1.00 96.19 180 LEU A CA 1
ATOM 1450 C C . LEU A 1 180 ? -5.107 -3.771 6.286 1.00 96.19 180 LEU A C 1
ATOM 1452 O O . LEU A 1 180 ? -5.980 -4.165 7.058 1.00 96.19 180 LEU A O 1
ATOM 1456 N N . GLN A 1 181 ? -3.852 -3.567 6.683 1.00 96.25 181 GLN A N 1
ATOM 1457 C CA . GLN A 1 181 ? -3.415 -3.751 8.065 1.00 96.25 181 GLN A CA 1
ATOM 1458 C C . GLN A 1 181 ? -4.096 -2.751 9.012 1.00 96.25 181 GLN A C 1
ATOM 1460 O O . GLN A 1 181 ? -4.591 -3.149 10.065 1.00 96.25 181 GLN A O 1
ATOM 1465 N N . GLU A 1 182 ? -4.180 -1.475 8.630 1.00 96.56 182 GLU A N 1
ATOM 1466 C CA . GLU A 1 182 ? -4.913 -0.450 9.388 1.00 96.56 182 GLU A CA 1
ATOM 1467 C C . GLU A 1 182 ? -6.397 -0.820 9.536 1.00 96.56 182 GLU A C 1
ATOM 1469 O O . GLU A 1 182 ? -6.963 -0.746 10.628 1.00 96.56 182 GLU A O 1
ATOM 1474 N N . PHE A 1 183 ? -7.019 -1.318 8.465 1.00 97.06 183 PHE A N 1
ATOM 1475 C CA . PHE A 1 183 ? -8.397 -1.798 8.509 1.00 97.06 183 PHE A CA 1
ATOM 1476 C C . PHE A 1 183 ? -8.577 -2.973 9.481 1.00 97.06 183 PHE A C 1
ATOM 1478 O O . PHE A 1 183 ? -9.534 -2.987 10.255 1.00 97.06 183 PHE A O 1
ATOM 1485 N N . GLN A 1 184 ? -7.655 -3.939 9.496 1.00 96.62 184 GLN A N 1
ATOM 1486 C CA . GLN A 1 184 ? -7.702 -5.053 10.449 1.00 96.62 184 GLN A CA 1
ATOM 1487 C C . GLN A 1 184 ? -7.626 -4.577 11.903 1.00 96.62 184 GLN A C 1
ATOM 1489 O O . GLN A 1 184 ? -8.362 -5.089 12.751 1.00 96.62 184 GLN A O 1
ATOM 1494 N N . VAL A 1 185 ? -6.788 -3.575 12.190 1.00 97.31 185 VAL A N 1
ATOM 1495 C CA . VAL A 1 185 ? -6.708 -2.967 13.526 1.00 97.31 185 VAL A CA 1
ATOM 1496 C C . VAL A 1 185 ? -8.054 -2.352 13.903 1.00 97.31 185 VAL A C 1
ATOM 1498 O O . VAL A 1 185 ? -8.605 -2.707 14.944 1.00 97.31 185 VAL A O 1
ATOM 1501 N N . HIS A 1 186 ? -8.656 -1.543 13.031 1.00 96.75 186 HIS A N 1
ATOM 1502 C CA . HIS A 1 186 ? -9.972 -0.951 13.293 1.00 96.75 186 HIS A CA 1
ATOM 1503 C C . HIS A 1 186 ? -11.085 -1.990 13.482 1.00 96.75 186 HIS A C 1
ATOM 1505 O O . HIS A 1 186 ? -11.944 -1.843 14.356 1.00 96.75 186 HIS A O 1
ATOM 1511 N N . VAL A 1 187 ? -11.074 -3.080 12.713 1.00 97.75 187 VAL A N 1
ATOM 1512 C CA . VAL A 1 187 ? -12.016 -4.190 12.920 1.00 97.75 187 VAL A CA 1
ATOM 1513 C C . VAL A 1 187 ? -11.813 -4.816 14.302 1.00 97.75 187 VAL A C 1
ATOM 1515 O O . VAL A 1 187 ? -12.784 -5.076 15.010 1.00 97.75 187 VAL A O 1
ATOM 1518 N N . SER A 1 188 ? -10.569 -5.011 14.739 1.00 97.56 188 SER A N 1
ATOM 1519 C CA . SER A 1 188 ? -10.296 -5.562 16.070 1.00 97.56 188 SER A CA 1
ATOM 1520 C C . SER A 1 188 ? -10.761 -4.633 17.202 1.00 97.56 188 SER A C 1
ATOM 1522 O O . SER A 1 188 ? -11.405 -5.093 18.147 1.00 97.56 188 SER A O 1
ATOM 1524 N N . GLU A 1 189 ? -10.531 -3.323 17.073 1.00 97.19 189 GLU A N 1
ATOM 1525 C CA . GLU A 1 189 ? -10.952 -2.304 18.042 1.00 97.19 189 GLU A CA 1
ATOM 1526 C C . GLU A 1 189 ? -12.476 -2.232 18.148 1.00 97.19 189 GLU A C 1
ATOM 1528 O O . GLU A 1 189 ? -13.036 -2.205 19.247 1.00 97.19 189 GLU A O 1
ATOM 1533 N N . THR A 1 190 ? -13.172 -2.247 17.009 1.00 97.06 190 THR A N 1
ATOM 1534 C CA . THR A 1 190 ? -14.641 -2.220 16.982 1.00 97.06 190 THR A CA 1
ATOM 1535 C C . THR A 1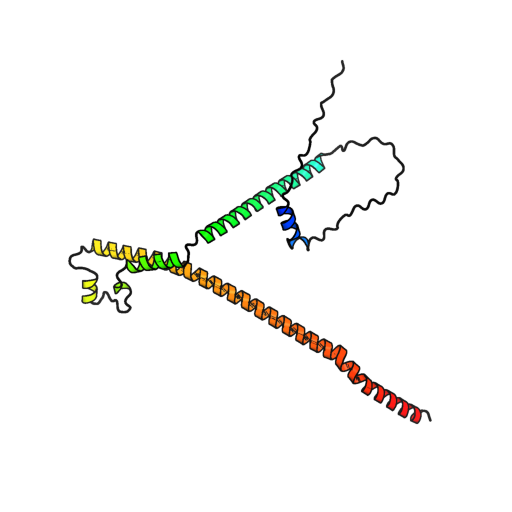 190 ? -15.240 -3.482 17.594 1.00 97.06 190 THR A C 1
ATOM 1537 O O . THR A 1 190 ? -16.170 -3.385 18.396 1.00 97.06 190 THR A O 1
ATOM 1540 N N . LEU A 1 191 ? -14.681 -4.662 17.307 1.00 97.38 191 LEU A N 1
ATOM 1541 C CA . LEU A 1 191 ? -15.093 -5.907 17.958 1.00 97.38 191 LEU A CA 1
ATOM 1542 C C . LEU A 1 191 ? -14.852 -5.863 19.471 1.00 97.38 191 LEU A C 1
ATOM 1544 O O . LEU A 1 191 ? -15.722 -6.271 20.245 1.00 97.38 191 LEU A O 1
ATOM 1548 N N . GLN A 1 192 ? -13.716 -5.319 19.910 1.00 97.25 192 GLN A N 1
ATOM 1549 C CA . GLN A 1 192 ? -13.424 -5.143 21.330 1.00 97.25 192 GLN A CA 1
ATOM 1550 C C . GLN A 1 192 ? -14.420 -4.185 21.999 1.00 97.25 192 GLN A C 1
ATOM 1552 O O . GLN A 1 192 ? -14.903 -4.473 23.097 1.00 97.25 192 GLN A O 1
ATOM 1557 N N . ALA A 1 193 ? -14.789 -3.087 21.335 1.00 96.88 193 ALA A N 1
ATOM 1558 C CA . ALA A 1 193 ? -15.799 -2.152 21.821 1.00 96.88 193 ALA A CA 1
ATOM 1559 C C . ALA A 1 193 ? -17.187 -2.808 21.931 1.00 96.88 193 ALA A C 1
ATOM 1561 O O . ALA A 1 193 ? -17.861 -2.654 22.951 1.00 96.88 193 ALA A O 1
ATOM 1562 N N . ILE A 1 194 ? -17.597 -3.598 20.932 1.00 97.38 194 ILE A N 1
ATOM 1563 C CA . ILE A 1 194 ? -18.857 -4.360 20.957 1.00 97.38 194 ILE A CA 1
ATOM 1564 C C . ILE A 1 194 ? -18.858 -5.369 22.109 1.00 97.38 194 ILE A C 1
ATOM 1566 O O . ILE A 1 194 ? -19.851 -5.491 22.834 1.00 97.38 194 ILE A O 1
ATOM 1570 N N . HIS A 1 195 ? -17.747 -6.075 22.316 1.00 96.69 195 HIS A N 1
ATOM 1571 C CA . HIS A 1 195 ? -17.611 -7.011 23.426 1.00 96.69 195 HIS A CA 1
ATOM 1572 C C . HIS A 1 195 ? -17.676 -6.287 24.7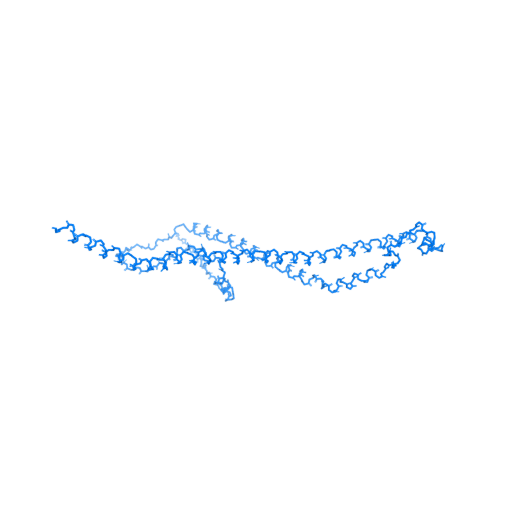81 1.00 96.69 195 HIS A C 1
ATOM 1574 O O . HIS A 1 195 ? -18.386 -6.726 25.687 1.00 96.69 195 HIS A O 1
ATOM 1580 N N . GLY A 1 196 ? -17.008 -5.137 24.912 1.00 96.88 196 GLY A N 1
ATOM 1581 C CA . GLY A 1 196 ? -17.073 -4.291 26.105 1.00 96.88 196 GLY A CA 1
ATOM 1582 C C . GLY A 1 196 ? -18.486 -3.775 26.398 1.00 96.88 196 GLY A C 1
ATOM 1583 O O . GLY A 1 196 ? -18.933 -3.804 27.550 1.00 96.88 196 GLY A O 1
ATOM 1584 N N . LEU A 1 197 ? -19.227 -3.373 25.363 1.00 97.06 197 LEU A N 1
ATOM 1585 C CA . LEU A 1 197 ? -20.625 -2.960 25.481 1.00 97.06 197 LEU A CA 1
ATOM 1586 C C . LEU A 1 197 ? -21.518 -4.130 25.906 1.00 97.06 197 LEU A C 1
ATOM 1588 O O . LEU A 1 197 ? -22.330 -3.982 26.817 1.00 97.06 197 LEU A O 1
ATOM 1592 N N . SER A 1 198 ? -21.336 -5.301 25.297 1.00 96.44 198 SER A N 1
ATOM 1593 C CA . SER A 1 198 ? -22.092 -6.515 25.628 1.00 96.44 198 SER A CA 1
ATOM 1594 C C . SER A 1 198 ? -21.855 -6.947 27.078 1.00 96.44 198 SER A C 1
ATOM 1596 O O . SER A 1 198 ? -22.807 -7.233 27.807 1.00 96.44 198 SER A O 1
ATOM 1598 N N . GLY A 1 199 ? -20.600 -6.911 27.536 1.00 96.25 199 GLY A N 1
ATOM 1599 C CA . GLY A 1 199 ? -20.247 -7.159 28.934 1.00 96.25 199 GLY A CA 1
ATOM 1600 C C . GLY A 1 199 ? -20.858 -6.124 29.882 1.00 96.25 199 GLY A C 1
ATOM 1601 O O . GLY A 1 199 ? -21.427 -6.483 30.913 1.00 96.25 199 GLY A O 1
ATOM 1602 N N . SER A 1 200 ? -20.828 -4.841 29.509 1.00 95.94 200 SER A N 1
ATOM 1603 C CA . SER A 1 200 ? -21.469 -3.768 30.283 1.00 95.94 200 SER A CA 1
ATOM 1604 C C . SER A 1 200 ? -22.984 -3.954 30.375 1.00 95.94 200 SER A C 1
ATOM 1606 O O . SER A 1 200 ? -23.565 -3.793 31.447 1.00 95.94 200 SER A O 1
ATOM 1608 N N . MET A 1 201 ? -23.631 -4.362 29.282 1.00 95.19 201 MET A N 1
ATOM 1609 C CA . MET A 1 201 ? -25.064 -4.643 29.253 1.00 95.19 201 MET A CA 1
ATOM 1610 C C . MET A 1 201 ? -25.427 -5.829 30.153 1.00 95.19 201 MET A C 1
ATOM 1612 O O . MET A 1 201 ? -26.375 -5.726 30.929 1.00 95.19 201 MET A O 1
ATOM 1616 N N . GLN A 1 202 ? -24.644 -6.913 30.141 1.00 94.06 202 GLN A N 1
ATOM 1617 C CA . GLN A 1 202 ? -24.826 -8.029 31.079 1.00 94.06 202 GLN A CA 1
ATOM 1618 C C . GLN A 1 202 ? -24.602 -7.612 32.542 1.00 94.06 202 GLN A C 1
ATOM 1620 O O . GLN A 1 202 ? -25.345 -8.029 33.439 1.00 94.06 202 GLN A O 1
ATOM 1625 N N . ALA A 1 203 ? -23.608 -6.763 32.809 1.00 93.12 203 ALA A N 1
ATOM 1626 C CA . ALA A 1 203 ? -23.357 -6.233 34.147 1.00 93.12 203 ALA A CA 1
ATOM 1627 C C . ALA A 1 203 ? -24.530 -5.371 34.641 1.00 93.12 203 ALA A C 1
ATOM 1629 O O . ALA A 1 203 ? -24.969 -5.515 35.783 1.00 93.12 203 ALA A O 1
ATOM 1630 N N . ILE A 1 204 ? -25.089 -4.521 33.776 1.00 93.81 204 ILE A N 1
ATOM 1631 C CA . ILE A 1 204 ? -26.289 -3.736 34.086 1.00 93.81 204 ILE A CA 1
ATOM 1632 C C . ILE A 1 204 ? -27.485 -4.661 34.319 1.00 93.81 204 ILE A C 1
ATOM 1634 O O . ILE A 1 204 ? -28.198 -4.492 35.308 1.00 93.81 204 ILE A O 1
ATOM 1638 N N . GLN A 1 205 ? -27.672 -5.670 33.466 1.00 90.50 205 GLN A N 1
ATOM 1639 C CA . GLN A 1 205 ? -28.768 -6.625 33.587 1.00 90.50 205 GLN A CA 1
ATOM 1640 C C . GLN A 1 205 ? -28.756 -7.339 34.946 1.00 90.50 205 GLN A C 1
ATOM 1642 O O . GLN A 1 205 ? -29.764 -7.385 35.659 1.00 90.50 205 GLN A O 1
ATOM 1647 N N . SER A 1 206 ? -27.588 -7.850 35.336 1.00 90.12 206 SER A N 1
ATOM 1648 C CA . SER A 1 206 ? -27.396 -8.578 36.593 1.00 90.12 206 SER A CA 1
ATOM 1649 C C . SER A 1 206 ? -27.459 -7.689 37.836 1.00 90.12 206 SER A C 1
ATOM 1651 O O . SER A 1 206 ? -27.997 -8.121 38.855 1.00 90.12 206 SER A O 1
ATOM 1653 N N . ARG A 1 207 ? -26.959 -6.448 37.774 1.00 88.69 207 ARG A N 1
ATOM 1654 C CA . ARG A 1 207 ? -26.938 -5.532 38.929 1.00 88.69 207 ARG A CA 1
ATOM 1655 C C . ARG A 1 207 ? -28.215 -4.728 39.119 1.00 88.69 207 ARG A C 1
ATOM 1657 O O . ARG A 1 207 ? -28.593 -4.465 40.256 1.00 88.69 207 ARG A O 1
ATOM 1664 N N . HIS A 1 208 ? -28.859 -4.306 38.039 1.00 85.88 208 HIS A N 1
ATOM 1665 C CA . HIS A 1 208 ? -29.918 -3.299 38.103 1.00 85.88 208 HIS A CA 1
ATOM 1666 C C . HIS A 1 208 ? -31.280 -3.809 37.655 1.00 85.88 208 HIS A C 1
ATOM 1668 O O . HIS A 1 208 ? -32.284 -3.226 38.047 1.00 85.88 208 HIS A O 1
ATOM 1674 N N . THR A 1 209 ? -31.352 -4.889 36.878 1.00 87.38 209 THR A N 1
ATOM 1675 C CA . THR A 1 209 ? -32.635 -5.383 36.355 1.00 87.38 209 THR A CA 1
ATOM 1676 C C . THR A 1 209 ? -33.125 -6.602 37.125 1.00 87.38 209 THR A C 1
ATOM 1678 O O . THR A 1 209 ? -34.279 -6.635 37.538 1.00 87.38 209 THR A O 1
ATOM 1681 N N . ILE A 1 210 ? -32.252 -7.575 37.405 1.00 85.81 210 ILE A N 1
ATOM 1682 C CA . ILE A 1 210 ? -32.634 -8.785 38.154 1.00 85.81 210 ILE A CA 1
ATOM 1683 C C . ILE A 1 210 ? -33.000 -8.484 39.623 1.00 85.81 210 ILE A C 1
ATOM 1685 O O . ILE A 1 210 ? -34.052 -8.949 40.067 1.00 85.81 210 ILE A O 1
ATOM 1689 N N . PRO A 1 211 ? -32.221 -7.708 40.405 1.00 86.62 211 PRO A N 1
ATOM 1690 C CA . PRO A 1 211 ? -32.498 -7.559 41.835 1.00 86.62 211 PRO A CA 1
ATOM 1691 C C . PRO A 1 211 ? -33.844 -6.884 42.148 1.00 86.62 211 PRO A C 1
ATOM 1693 O O . PRO A 1 211 ? -34.557 -7.400 43.013 1.00 86.62 211 PRO A O 1
ATOM 1696 N N . PRO A 1 212 ? -34.272 -5.817 41.437 1.00 88.25 212 PRO A N 1
ATOM 1697 C CA . PRO A 1 212 ? -35.606 -5.249 41.632 1.00 88.25 212 PRO A CA 1
ATOM 1698 C C . PRO A 1 212 ? -36.742 -6.225 41.317 1.00 88.25 212 PRO A C 1
ATOM 1700 O O . PRO A 1 212 ? -37.743 -6.246 42.032 1.00 88.25 212 PRO A O 1
ATOM 1703 N N . LEU A 1 213 ? -36.578 -7.084 40.304 1.00 88.19 213 LEU A N 1
ATOM 1704 C CA . LEU A 1 213 ? -37.571 -8.106 39.948 1.00 88.19 213 LEU A CA 1
ATOM 1705 C C . LEU A 1 213 ? -37.734 -9.182 41.034 1.00 88.19 213 LEU A C 1
ATOM 1707 O O . LEU A 1 213 ? -38.782 -9.823 41.111 1.00 88.19 213 LEU A O 1
ATOM 1711 N N . LEU A 1 214 ? -36.739 -9.362 41.908 1.00 90.62 214 LEU A N 1
ATOM 1712 C CA . LEU A 1 214 ? -36.816 -10.292 43.037 1.00 90.62 214 LEU A CA 1
ATOM 1713 C C . LEU A 1 214 ? -37.492 -9.687 44.278 1.00 90.62 214 LEU A C 1
ATOM 1715 O O . LEU A 1 214 ? -37.940 -10.437 45.147 1.00 90.62 214 LEU A O 1
ATOM 1719 N N . ILE A 1 215 ? -37.628 -8.358 44.371 1.00 91.94 215 ILE A N 1
ATOM 1720 C CA . ILE A 1 215 ? -38.252 -7.683 45.526 1.00 91.94 215 ILE A CA 1
ATOM 1721 C C . ILE A 1 215 ? -39.665 -8.224 45.825 1.00 91.94 215 ILE A C 1
ATOM 1723 O O . ILE A 1 215 ? -39.921 -8.572 46.981 1.00 91.94 215 ILE A O 1
ATOM 1727 N N . PRO A 1 216 ? -40.580 -8.390 44.847 1.00 92.00 216 PRO A N 1
ATOM 1728 C CA . PRO A 1 216 ? -41.909 -8.949 45.107 1.00 92.00 216 PRO A CA 1
ATOM 1729 C C . PRO A 1 216 ? -41.861 -10.383 45.654 1.00 92.00 216 PRO A C 1
ATOM 1731 O O . PRO A 1 216 ? -42.665 -10.750 46.515 1.00 92.00 216 PRO A O 1
ATOM 1734 N N . VAL A 1 217 ? -40.901 -11.191 45.187 1.00 92.69 217 VAL A N 1
ATOM 1735 C CA . VAL A 1 217 ? -40.692 -12.571 45.652 1.00 92.69 217 VAL A CA 1
ATOM 1736 C C . VAL A 1 217 ? -40.247 -12.571 47.113 1.00 92.69 217 VAL A C 1
ATOM 1738 O O . VAL A 1 217 ? -40.826 -13.288 47.935 1.00 92.69 217 VAL A O 1
ATOM 1741 N N . TYR A 1 218 ? -39.275 -11.724 47.466 1.00 92.69 218 TYR A N 1
ATOM 1742 C CA . TYR A 1 218 ? -38.812 -11.574 48.845 1.00 92.69 218 TYR A CA 1
ATOM 1743 C C . TYR A 1 218 ? -39.913 -11.042 49.770 1.00 92.69 218 TYR A C 1
ATOM 1745 O O . TYR A 1 218 ? -40.103 -11.587 50.858 1.00 92.69 218 TYR A O 1
ATOM 1753 N N . LEU A 1 219 ? -40.701 -10.055 49.331 1.00 93.38 219 LEU A N 1
ATOM 1754 C CA . LEU A 1 219 ? -41.831 -9.534 50.106 1.00 93.38 219 LEU A CA 1
ATOM 1755 C C . LEU A 1 219 ? -42.881 -10.611 50.389 1.00 93.38 219 LEU A C 1
ATOM 1757 O O . LEU A 1 219 ? -43.328 -10.750 51.532 1.00 93.38 219 LEU A O 1
ATOM 1761 N N . ARG A 1 220 ? -43.232 -11.423 49.385 1.00 94.25 220 ARG A N 1
ATOM 1762 C CA . ARG A 1 220 ? -44.158 -12.551 49.564 1.00 94.25 220 ARG A CA 1
ATOM 1763 C C . ARG A 1 220 ? -43.599 -13.578 50.554 1.00 94.25 220 ARG A C 1
ATOM 1765 O O . ARG A 1 220 ? -44.329 -14.054 51.423 1.00 94.25 220 ARG A O 1
ATOM 1772 N N . ARG A 1 221 ? -42.298 -13.878 50.483 1.00 95.19 221 ARG A N 1
ATOM 1773 C CA . ARG A 1 221 ? -41.624 -14.808 51.405 1.00 95.19 221 ARG A CA 1
ATOM 1774 C C . ARG A 1 221 ? -41.633 -14.297 52.850 1.00 95.19 221 ARG A C 1
ATOM 1776 O O . ARG A 1 221 ? -41.955 -15.062 53.754 1.00 95.19 221 ARG A O 1
ATOM 1783 N N . ILE A 1 222 ? -41.373 -13.005 53.065 1.00 95.31 222 ILE A N 1
ATOM 1784 C CA . ILE A 1 222 ? -41.442 -12.358 54.388 1.00 95.31 222 ILE A CA 1
ATOM 1785 C C . ILE A 1 222 ? -42.867 -12.404 54.950 1.00 95.31 222 ILE A C 1
ATOM 1787 O O . ILE A 1 222 ? -43.060 -12.723 56.122 1.00 95.31 222 ILE A O 1
ATOM 1791 N N . GLN A 1 223 ? -43.882 -12.110 54.131 1.00 94.38 223 GLN A N 1
ATOM 1792 C CA . GLN A 1 223 ? -45.279 -12.185 54.566 1.00 94.38 223 GLN A CA 1
ATOM 1793 C C . GLN A 1 223 ? -45.676 -13.606 54.979 1.00 94.38 223 GLN A C 1
ATOM 1795 O O . GLN A 1 223 ? -46.322 -13.779 56.011 1.00 94.38 223 GLN A O 1
ATOM 1800 N N . ASN A 1 224 ? -45.264 -14.619 54.216 1.00 93.75 224 ASN A N 1
ATOM 1801 C CA . ASN A 1 224 ? -45.522 -16.017 54.557 1.00 93.75 224 ASN A CA 1
ATOM 1802 C C . ASN A 1 224 ? -44.826 -16.422 55.863 1.00 93.75 224 ASN A C 1
ATOM 1804 O O . ASN A 1 224 ? -45.461 -17.029 56.721 1.00 93.75 224 ASN A O 1
ATOM 1808 N N . LEU A 1 225 ? -43.567 -16.019 56.062 1.00 95.38 225 LEU A N 1
ATOM 1809 C CA . LEU A 1 225 ? -42.846 -16.264 57.315 1.00 95.38 225 LEU A CA 1
ATOM 1810 C C . LEU A 1 225 ? -43.539 -15.613 58.516 1.00 95.38 225 LEU A C 1
ATOM 1812 O O . LEU A 1 225 ? -43.695 -16.256 59.548 1.00 95.38 225 LEU A O 1
ATOM 1816 N N . ARG A 1 226 ? -44.038 -14.377 58.376 1.00 92.88 226 ARG A N 1
ATOM 1817 C CA . ARG A 1 226 ? -44.816 -13.717 59.440 1.00 92.88 226 ARG A CA 1
ATOM 1818 C C . ARG A 1 226 ? -46.113 -14.452 59.765 1.00 92.88 226 ARG A C 1
ATOM 1820 O O . ARG A 1 226 ? -46.504 -14.491 60.929 1.00 92.88 226 ARG A O 1
ATOM 1827 N N . LYS A 1 227 ? -46.791 -15.018 58.760 1.00 92.31 227 LYS A N 1
ATOM 1828 C CA . LYS A 1 227 ? -47.990 -15.843 58.983 1.00 92.31 227 LYS A CA 1
ATOM 1829 C C . LYS A 1 227 ? -47.644 -17.092 59.792 1.00 92.31 227 LYS A C 1
ATOM 1831 O O . LYS A 1 227 ? -48.310 -17.352 60.783 1.00 92.31 227 LYS A O 1
ATOM 1836 N N . VAL A 1 228 ? -46.578 -17.804 59.422 1.00 91.88 228 VAL A N 1
ATOM 1837 C CA . VAL A 1 228 ? -46.112 -18.995 60.154 1.00 91.88 228 VAL A CA 1
ATOM 1838 C C . VAL A 1 228 ? -45.683 -18.641 61.578 1.00 91.88 228 VAL A C 1
ATOM 1840 O O . VAL A 1 228 ? -46.093 -19.305 62.519 1.00 91.88 228 VAL A O 1
ATOM 1843 N N . GLN A 1 229 ? -44.931 -17.555 61.764 1.00 89.50 229 GLN A N 1
ATOM 1844 C CA . GLN A 1 229 ? -44.487 -17.114 63.087 1.00 89.50 229 GLN A CA 1
ATOM 1845 C C . GLN A 1 229 ? -45.662 -16.826 64.031 1.00 89.50 229 GLN A C 1
ATOM 1847 O O . GLN A 1 229 ? -45.603 -17.186 65.201 1.00 89.50 229 GLN A O 1
ATOM 1852 N N . LYS A 1 230 ? -46.744 -16.216 63.529 1.00 88.88 230 LYS A N 1
ATOM 1853 C CA . LYS A 1 230 ? -47.963 -16.001 64.322 1.00 88.88 230 LYS A CA 1
ATOM 1854 C C . LYS A 1 230 ? -48.661 -17.302 64.718 1.00 88.88 230 LYS A C 1
ATOM 1856 O O . LYS A 1 230 ? -49.307 -17.318 65.750 1.00 88.88 230 LYS A O 1
ATOM 1861 N N . ILE A 1 231 ? -48.548 -18.353 63.909 1.00 87.69 231 ILE A N 1
ATOM 1862 C CA . ILE A 1 231 ? -49.149 -19.665 64.193 1.00 87.69 231 ILE A CA 1
ATOM 1863 C C . ILE A 1 231 ? -48.313 -20.448 65.214 1.00 87.69 231 ILE A C 1
ATOM 1865 O O . ILE A 1 231 ? -48.870 -21.223 65.969 1.00 87.69 231 ILE A O 1
ATOM 1869 N N . VAL A 1 232 ? -46.990 -20.257 65.236 1.00 81.69 232 VAL A N 1
ATOM 1870 C CA . VAL A 1 232 ? -46.075 -20.992 66.132 1.00 81.69 232 VAL A CA 1
ATOM 1871 C C . VAL A 1 232 ? -45.929 -20.332 67.514 1.00 81.69 232 VAL A C 1
ATOM 1873 O O . VAL A 1 232 ? -45.544 -20.999 68.467 1.00 81.69 232 VAL A O 1
ATOM 1876 N N . LEU A 1 233 ? -46.197 -19.025 67.632 1.00 65.88 233 LEU A N 1
ATOM 1877 C CA . LEU A 1 233 ? -46.135 -18.275 68.901 1.00 65.88 233 LEU A CA 1
ATOM 1878 C C . LEU A 1 233 ? -47.474 -18.204 69.665 1.00 65.88 233 LEU A C 1
ATOM 1880 O O . LEU A 1 233 ? -47.533 -17.539 70.698 1.00 65.88 233 LEU A O 1
ATOM 1884 N N . PHE A 1 234 ? -48.518 -18.866 69.167 1.00 50.03 234 PHE A N 1
ATOM 1885 C CA . PHE A 1 234 ? -49.781 -19.130 69.863 1.00 50.03 234 PHE A CA 1
ATOM 1886 C C . PHE A 1 234 ? -49.912 -20.634 70.097 1.00 50.03 234 PHE A C 1
ATOM 1888 O O . PHE A 1 234 ? -50.513 -21.001 71.129 1.00 50.03 234 PHE A O 1
#

Organism: Blastocystis hominis (NCBI:txid12968)

pLDDT: mean 74.41, std 20.96, range [32.94, 97.75]

Secondary structure (DSSP, 8-state):
--PPPPP---PPPP-----HHHHHHHHS-TTSTT-------------------------S-THHHHHHHHHHHHHHHHHHHHHHHHHHHHHHHHHHHHHS--HHHHHHHHHHHHHTS-GGGG-TT--TTSHHHHHHHS-TTS-HHHHHHHHHHHHHHHHHHHHHHHHHHHHHHHHHHHHHHHHHHHHHHHHHHHHHHHHHHHHHIIIIIHHHHHHHHHHHHHHHHHHHHHHH--

InterPro domains:
  IPR039745 Vacuolar protein sorting-associated protein 54 [PTHR12965] (44-230)